Protein AF-0000000072266361 (afdb_homodimer)

Organism: Cereibacter sphaeroides (strain ATCC 17023 / DSM 158 / JCM 6121 / CCUG 31486 / LMG 2827 / NBRC 12203 / NCIMB 8253 / ATH 2.4.1.) (NCBI:txid272943)

Structure (mmCIF, N/CA/C/O backbone):
data_AF-0000000072266361-model_v1
#
loop_
_entity.id
_entity.type
_entity.pdbx_description
1 polymer Thioesterase
#
loop_
_atom_site.group_PDB
_atom_site.id
_atom_site.type_symbol
_atom_site.label_atom_id
_atom_site.label_alt_id
_atom_site.label_comp_id
_atom_site.label_asym_id
_atom_site.label_entity_id
_atom_site.label_seq_id
_atom_site.pdbx_PDB_ins_code
_atom_site.Cartn_x
_atom_site.Cartn_y
_atom_site.Cartn_z
_atom_site.occupancy
_atom_site.B_iso_or_equiv
_atom_site.auth_seq_id
_atom_site.auth_comp_id
_atom_site.auth_asym_id
_atom_site.auth_atom_id
_atom_site.pdbx_PDB_model_num
ATOM 1 N N . MET A 1 1 ? -2.785 -19.438 14.125 1 41.5 1 MET A N 1
ATOM 2 C CA . MET A 1 1 ? -2.705 -18.219 13.344 1 41.5 1 MET A CA 1
ATOM 3 C C . MET A 1 1 ? -3.447 -17.078 14.039 1 41.5 1 MET A C 1
ATOM 5 O O . MET A 1 1 ? -4.551 -17.266 14.547 1 41.5 1 MET A O 1
ATOM 9 N N . ALA A 1 2 ? -2.752 -16.219 14.438 1 52.22 2 ALA A N 1
ATOM 10 C CA . ALA A 1 2 ? -3.414 -15.156 15.188 1 52.22 2 ALA A CA 1
ATOM 11 C C . ALA A 1 2 ? -4.633 -14.633 14.438 1 52.22 2 ALA A C 1
ATOM 13 O O . ALA A 1 2 ? -4.578 -14.422 13.219 1 52.22 2 ALA A O 1
ATOM 14 N N . ALA A 1 3 ? -5.809 -14.812 14.969 1 65.75 3 ALA A N 1
ATOM 15 C CA . ALA A 1 3 ? -7.082 -14.359 14.406 1 65.75 3 ALA A CA 1
ATOM 16 C C . ALA A 1 3 ? -6.949 -12.969 13.797 1 65.75 3 ALA A C 1
ATOM 18 O O . ALA A 1 3 ? -6.223 -12.117 14.328 1 65.75 3 ALA A O 1
ATOM 19 N N . ARG A 1 4 ? -7.418 -12.789 12.586 1 80.38 4 ARG A N 1
ATOM 20 C CA . ARG A 1 4 ? -7.457 -11.484 11.93 1 80.38 4 ARG A CA 1
ATOM 21 C C . ARG A 1 4 ? -8.281 -10.492 12.742 1 80.38 4 ARG A C 1
ATOM 23 O O . ARG A 1 4 ? -9.422 -10.781 13.117 1 80.38 4 ARG A O 1
ATOM 30 N N . PRO A 1 5 ? -7.688 -9.336 13.039 1 90.56 5 PRO A N 1
ATOM 31 C CA . PRO A 1 5 ? -8.469 -8.344 13.789 1 90.56 5 PRO A CA 1
ATOM 32 C C . PRO A 1 5 ? -9.766 -7.957 13.086 1 90.56 5 PRO A C 1
ATOM 34 O O . PRO A 1 5 ? -9.797 -7.863 11.859 1 90.56 5 PRO A O 1
ATOM 37 N N . ALA A 1 6 ? -10.797 -7.809 13.867 1 95.31 6 ALA A N 1
ATOM 38 C CA . ALA A 1 6 ? -12.07 -7.344 13.328 1 95.31 6 ALA A CA 1
ATOM 39 C C . ALA A 1 6 ? -11.977 -5.895 12.859 1 95.31 6 ALA A C 1
ATOM 41 O O . ALA A 1 6 ? -11.234 -5.094 13.438 1 95.31 6 ALA A O 1
ATOM 42 N N . PRO A 1 7 ? -12.711 -5.562 11.836 1 97.94 7 PRO A N 1
ATOM 43 C CA . PRO A 1 7 ? -12.688 -4.176 11.359 1 97.94 7 PRO A CA 1
ATOM 44 C C . PRO A 1 7 ? -13.188 -3.184 12.406 1 97.94 7 PRO A C 1
ATOM 46 O O . PRO A 1 7 ? -14.102 -3.5 13.172 1 97.94 7 PRO A O 1
ATOM 49 N N . GLY A 1 8 ? -12.641 -2.021 12.406 1 98.06 8 GLY A N 1
ATOM 50 C CA . GLY A 1 8 ? -13.109 -0.932 13.25 1 98.06 8 GLY A CA 1
ATOM 51 C C . GLY A 1 8 ? -14.336 -0.236 12.695 1 98.06 8 GLY A C 1
ATOM 52 O O . GLY A 1 8 ? -14.766 -0.515 11.578 1 98.06 8 GLY A O 1
ATOM 53 N N . GLY A 1 9 ? -14.914 0.676 13.555 1 98.69 9 GLY A N 1
ATOM 54 C CA . GLY A 1 9 ? -16.094 1.434 13.148 1 98.69 9 GLY A CA 1
ATOM 55 C C . GLY A 1 9 ? -15.797 2.904 12.914 1 98.69 9 GLY A C 1
ATOM 56 O O . GLY A 1 9 ? -14.711 3.387 13.234 1 98.69 9 GLY A O 1
ATOM 57 N N . ARG A 1 10 ? -16.766 3.627 12.32 1 98.56 10 ARG A N 1
ATOM 58 C CA . ARG A 1 10 ? -16.625 5.043 12.008 1 98.56 10 ARG A CA 1
ATOM 59 C C . ARG A 1 10 ? -16.25 5.852 13.25 1 98.56 10 ARG A C 1
ATOM 61 O O . ARG A 1 10 ? -15.508 6.828 13.164 1 98.56 10 ARG A O 1
ATOM 68 N N . ALA A 1 11 ? -16.703 5.43 14.414 1 98.44 11 ALA A N 1
ATOM 69 C CA . ALA A 1 11 ? -16.516 6.176 15.648 1 98.44 11 ALA A CA 1
ATOM 70 C C . ALA A 1 11 ? -15.047 6.141 16.094 1 98.44 11 ALA A C 1
ATOM 72 O O . ALA A 1 11 ? -14.633 6.906 16.969 1 98.44 11 ALA A O 1
ATOM 73 N N . ASP A 1 12 ? -14.273 5.246 15.555 1 98.44 12 ASP A N 1
ATOM 74 C CA . ASP A 1 12 ? -12.867 5.094 15.93 1 98.44 12 ASP A CA 1
ATOM 75 C C . ASP A 1 12 ? -12.016 6.207 15.32 1 98.44 12 ASP A C 1
ATOM 77 O O . ASP A 1 12 ? -10.844 6.367 15.688 1 98.44 12 ASP A O 1
ATOM 81 N N . TYR A 1 13 ? -12.57 7 14.414 1 98.75 13 TYR A N 1
ATOM 82 C CA . TYR A 1 13 ? -11.797 7.988 13.672 1 98.75 13 TYR A CA 1
ATOM 83 C C . TYR A 1 13 ? -12.266 9.398 14 1 98.75 13 TYR A C 1
ATOM 85 O O . TYR A 1 13 ? -13.359 9.594 14.539 1 98.75 13 TYR A O 1
ATOM 93 N N . ARG A 1 14 ? -11.469 10.391 13.656 1 98.75 14 ARG A N 1
ATOM 94 C CA . ARG A 1 14 ? -11.703 11.75 14.133 1 98.75 14 ARG A CA 1
ATOM 95 C C . ARG A 1 14 ? -12.344 12.609 13.055 1 98.75 14 ARG A C 1
ATOM 97 O O . ARG A 1 14 ? -13.195 13.445 13.344 1 98.75 14 ARG A O 1
ATOM 104 N N . ILE A 1 15 ? -11.914 12.5 11.828 1 98.69 15 ILE A N 1
ATOM 105 C CA . ILE A 1 15 ? -12.492 13.227 10.703 1 98.69 15 ILE A CA 1
ATOM 106 C C . ILE A 1 15 ? -12.672 12.289 9.516 1 98.69 15 ILE A C 1
ATOM 108 O O . ILE A 1 15 ? -12.148 11.172 9.516 1 98.69 15 ILE A O 1
ATOM 112 N N . PHE A 1 16 ? -13.414 12.758 8.531 1 98.81 16 PHE A N 1
ATOM 113 C CA . PHE A 1 16 ? -13.648 11.977 7.32 1 98.81 16 PHE A CA 1
ATOM 114 C C . PHE A 1 16 ? -13.453 12.828 6.074 1 98.81 16 PHE A C 1
ATOM 116 O O . PHE A 1 16 ? -13.797 14.008 6.062 1 98.81 16 PHE A O 1
ATOM 123 N N . ARG A 1 17 ? -12.906 12.25 5.105 1 98.69 17 ARG A N 1
ATOM 124 C CA . ARG A 1 17 ? -12.859 12.812 3.764 1 98.69 17 ARG A CA 1
ATOM 125 C C . ARG A 1 17 ? -13.531 11.891 2.754 1 98.69 17 ARG A C 1
ATOM 127 O O . ARG A 1 17 ? -13.297 10.68 2.766 1 98.69 17 ARG A O 1
ATOM 134 N N . GLU A 1 18 ? -14.297 12.5 1.834 1 98.56 18 GLU A N 1
ATOM 135 C CA . GLU A 1 18 ? -15.055 11.703 0.871 1 98.56 18 GLU A CA 1
ATOM 136 C C . GLU A 1 18 ? -14.297 11.57 -0.448 1 98.56 18 GLU A C 1
ATOM 138 O O . GLU A 1 18 ? -13.703 12.539 -0.928 1 98.56 18 GLU A O 1
ATOM 143 N N . HIS A 1 19 ? -14.406 10.367 -0.949 1 98.75 19 HIS A N 1
ATOM 144 C CA . HIS A 1 19 ? -13.805 10.086 -2.248 1 98.75 19 HIS A CA 1
ATOM 145 C C . HIS A 1 19 ? -14.789 9.375 -3.17 1 98.75 19 HIS A C 1
ATOM 147 O O . HIS A 1 19 ? -15.555 8.523 -2.721 1 98.75 19 HIS A O 1
ATOM 153 N N . SER A 1 20 ? -14.734 9.75 -4.449 1 98.19 20 SER A N 1
ATOM 154 C CA . SER A 1 20 ? -15.414 8.961 -5.469 1 98.19 20 SER A CA 1
ATOM 155 C C . SER A 1 20 ? -14.492 7.898 -6.055 1 98.19 20 SER A C 1
ATOM 157 O O . SER A 1 20 ? -13.273 8.039 -6.008 1 98.19 20 SER A O 1
ATOM 159 N N . THR A 1 21 ? -15.117 6.812 -6.496 1 98.38 21 THR A N 1
ATOM 160 C CA . THR A 1 21 ? -14.367 5.805 -7.242 1 98.38 21 THR A CA 1
ATOM 161 C C . THR A 1 21 ? -14.5 6.039 -8.742 1 98.38 21 THR A C 1
ATOM 163 O O . THR A 1 21 ? -15.344 6.82 -9.188 1 98.38 21 THR A O 1
ATOM 166 N N . ARG A 1 22 ? -13.641 5.473 -9.531 1 98.12 22 ARG A N 1
ATOM 167 C CA . ARG A 1 22 ? -13.625 5.57 -10.992 1 98.12 22 ARG A CA 1
ATOM 168 C C . ARG A 1 22 ? -13.711 4.188 -11.633 1 98.12 22 ARG A C 1
ATOM 170 O O . ARG A 1 22 ? -13.359 3.184 -11.008 1 98.12 22 ARG A O 1
ATOM 177 N N . TRP A 1 23 ? -14.086 4.141 -12.914 1 97.75 23 TRP A N 1
ATOM 178 C CA . TRP A 1 23 ? -14.164 2.885 -13.648 1 97.75 23 TRP A CA 1
ATOM 179 C C . TRP A 1 23 ? -12.82 2.162 -13.641 1 97.75 23 TRP A C 1
ATOM 181 O O . TRP A 1 23 ? -12.766 0.944 -13.445 1 97.75 23 TRP A O 1
ATOM 191 N N . MET A 1 24 ? -11.688 2.742 -13.703 1 97.31 24 MET A N 1
ATOM 192 C CA . MET A 1 24 ? -10.359 2.148 -13.828 1 97.31 24 MET A CA 1
ATOM 193 C C . MET A 1 24 ? -9.828 1.702 -12.469 1 97.31 24 MET A C 1
ATOM 195 O O . MET A 1 24 ? -8.766 1.092 -12.383 1 97.31 24 MET A O 1
ATOM 199 N N . ASP A 1 25 ? -10.617 2.061 -11.391 1 98.38 25 ASP A N 1
ATOM 200 C CA . ASP A 1 25 ? -10.172 1.651 -10.062 1 98.38 25 ASP A CA 1
ATOM 201 C C . ASP A 1 25 ? -10.414 0.161 -9.836 1 98.38 25 ASP A C 1
ATOM 203 O O . ASP A 1 25 ? -9.859 -0.432 -8.914 1 98.38 25 ASP A O 1
ATOM 207 N N . ASN A 1 26 ? -11.312 -0.432 -10.641 1 97.88 26 ASN A N 1
ATOM 208 C CA . ASN A 1 26 ? -11.641 -1.848 -10.508 1 97.88 26 ASN A CA 1
ATOM 209 C C . ASN A 1 26 ? -10.641 -2.727 -11.25 1 97.88 26 ASN A C 1
ATOM 211 O O . ASN A 1 26 ? -10.211 -2.387 -12.359 1 97.88 26 ASN A O 1
ATOM 215 N N . ASP A 1 27 ? -10.359 -3.875 -10.57 1 95.06 27 ASP A N 1
ATOM 216 C CA . ASP A 1 27 ? -9.414 -4.789 -11.211 1 95.06 27 ASP A CA 1
ATOM 217 C C . ASP A 1 27 ? -10.148 -5.902 -11.953 1 95.06 27 ASP A C 1
ATOM 219 O O . ASP A 1 27 ? -11.352 -5.805 -12.195 1 95.06 27 ASP A O 1
ATOM 223 N N . ALA A 1 28 ? -9.367 -6.945 -12.375 1 91.38 28 ALA A N 1
ATOM 224 C CA . ALA A 1 28 ? -9.875 -8.016 -13.227 1 91.38 28 ALA A CA 1
ATOM 225 C C . ALA A 1 28 ? -10.992 -8.789 -12.531 1 91.38 28 ALA A C 1
ATOM 227 O O . ALA A 1 28 ? -11.758 -9.508 -13.18 1 91.38 28 ALA A O 1
ATOM 228 N N . TYR A 1 29 ? -11.086 -8.625 -11.172 1 90 29 TYR A N 1
ATOM 229 C CA . TYR A 1 29 ? -12.148 -9.312 -10.438 1 90 29 TYR A CA 1
ATOM 230 C C . TYR A 1 29 ? -13.352 -8.391 -10.234 1 90 29 TYR A C 1
ATOM 232 O O . TYR A 1 29 ? -14.328 -8.773 -9.578 1 90 29 TYR A O 1
ATOM 240 N N . GLY A 1 30 ? -13.258 -7.148 -10.758 1 93.19 30 GLY A N 1
ATOM 241 C CA . GLY A 1 30 ? -14.367 -6.211 -10.68 1 93.19 30 GLY A CA 1
ATOM 242 C C . GLY A 1 30 ? -14.438 -5.492 -9.344 1 93.19 30 GLY A C 1
ATOM 243 O O . GLY A 1 30 ? -15.461 -4.895 -9.008 1 93.19 30 GLY A O 1
ATOM 244 N N . HIS A 1 31 ? -13.375 -5.625 -8.57 1 95.94 31 HIS A N 1
ATOM 245 C CA . HIS A 1 31 ? -13.297 -4.957 -7.27 1 95.94 31 HIS A CA 1
ATOM 246 C C . HIS A 1 31 ? -12.242 -3.855 -7.281 1 95.94 31 HIS A C 1
ATOM 248 O O . HIS A 1 31 ? -11.344 -3.854 -8.125 1 95.94 31 HIS A O 1
ATOM 254 N N . LEU A 1 32 ? -12.406 -2.922 -6.363 1 98.25 32 LEU A N 1
ATOM 255 C CA . LEU A 1 32 ? -11.367 -1.915 -6.164 1 98.25 32 LEU A CA 1
ATOM 256 C C . LEU A 1 32 ? -10.008 -2.572 -5.941 1 98.25 32 LEU A C 1
ATOM 258 O O . LEU A 1 32 ? -9.836 -3.348 -4.996 1 98.25 32 LEU A O 1
ATOM 262 N N . ASN A 1 33 ? -9.07 -2.248 -6.773 1 98.38 33 ASN A N 1
ATOM 263 C CA . ASN A 1 33 ? -7.738 -2.818 -6.645 1 98.38 33 ASN A CA 1
ATOM 264 C C . ASN A 1 33 ? -7.07 -2.402 -5.34 1 98.38 33 ASN A C 1
ATOM 266 O O . ASN A 1 33 ? -7.211 -1.258 -4.902 1 98.38 33 ASN A O 1
ATOM 270 N N . ASN A 1 34 ? -6.359 -3.312 -4.766 1 98 34 ASN A N 1
ATOM 271 C CA . ASN A 1 34 ? -5.691 -3.055 -3.496 1 98 34 ASN A CA 1
ATOM 272 C C . ASN A 1 34 ? -4.793 -1.822 -3.576 1 98 34 ASN A C 1
ATOM 274 O O . ASN A 1 34 ? -4.629 -1.104 -2.588 1 98 34 ASN A O 1
ATOM 278 N N . VAL A 1 35 ? -4.199 -1.535 -4.699 1 98.56 35 VAL A N 1
ATOM 279 C CA . VAL A 1 35 ? -3.32 -0.39 -4.91 1 98.56 35 VAL A CA 1
ATOM 280 C C . VAL A 1 35 ? -4.105 0.906 -4.723 1 98.56 35 VAL A C 1
ATOM 282 O O . VAL A 1 35 ? -3.588 1.877 -4.164 1 98.56 35 VAL A O 1
ATOM 285 N N . VAL A 1 36 ? -5.352 0.931 -5.168 1 98.75 36 VAL A N 1
ATOM 286 C CA . VAL A 1 36 ? -6.191 2.123 -5.121 1 98.75 36 VAL A CA 1
ATOM 287 C C . VAL A 1 36 ? -6.441 2.525 -3.67 1 98.75 36 VAL A C 1
ATOM 289 O O . VAL A 1 36 ? -6.512 3.715 -3.352 1 98.75 36 VAL A O 1
ATOM 292 N N . HIS A 1 37 ? -6.504 1.564 -2.758 1 98.81 37 HIS A N 1
ATOM 293 C CA . HIS A 1 37 ? -6.672 1.864 -1.34 1 98.81 37 HIS A CA 1
ATOM 294 C C . HIS A 1 37 ? -5.582 2.809 -0.844 1 98.81 37 HIS A C 1
ATOM 296 O O . HIS A 1 37 ? -5.863 3.748 -0.095 1 98.81 37 HIS A O 1
ATOM 302 N N . TYR A 1 38 ? -4.398 2.584 -1.29 1 98.75 38 TYR A N 1
ATOM 303 C CA . TYR A 1 38 ? -3.287 3.428 -0.864 1 98.75 38 TYR A CA 1
ATOM 304 C C . TYR A 1 38 ? -3.381 4.812 -1.498 1 98.75 38 TYR A C 1
ATOM 306 O O . TYR A 1 38 ? -2.957 5.805 -0.901 1 98.75 38 TYR A O 1
ATOM 314 N N . ALA A 1 39 ? -3.906 4.895 -2.744 1 98.62 39 ALA A N 1
ATOM 315 C CA . ALA A 1 39 ? -4.145 6.203 -3.344 1 98.62 39 ALA A CA 1
ATOM 316 C C . ALA A 1 39 ? -5.156 7.004 -2.527 1 98.62 39 ALA A C 1
ATOM 318 O O . ALA A 1 39 ? -5.012 8.219 -2.373 1 98.62 39 ALA A O 1
ATOM 319 N N . LEU A 1 40 ? -6.09 6.316 -2.025 1 98.81 40 LEU A N 1
ATOM 320 C CA . LEU A 1 40 ? -7.094 6.977 -1.191 1 98.81 40 LEU A CA 1
ATOM 321 C C . LEU A 1 40 ? -6.484 7.426 0.134 1 98.81 40 LEU A C 1
ATOM 323 O O . LEU A 1 40 ? -6.789 8.516 0.623 1 98.81 40 LEU A O 1
ATOM 327 N N . PHE A 1 41 ? -5.609 6.57 0.77 1 98.75 41 PHE A N 1
ATOM 328 C CA . PHE A 1 41 ? -4.895 6.973 1.974 1 98.75 41 PHE A CA 1
ATOM 329 C C . PHE A 1 41 ? -4.078 8.234 1.721 1 98.75 41 PHE A C 1
ATOM 331 O O . PHE A 1 41 ? -4.172 9.203 2.479 1 98.75 41 PHE A O 1
ATOM 338 N N . ASP A 1 42 ? -3.316 8.18 0.636 1 98.38 42 ASP A N 1
ATOM 339 C CA . ASP A 1 42 ? -2.461 9.297 0.234 1 98.38 42 ASP A CA 1
ATOM 340 C C . ASP A 1 42 ? -3.275 10.57 0.05 1 98.38 42 ASP A C 1
ATOM 342 O O . ASP A 1 42 ? -2.945 11.609 0.622 1 98.38 42 ASP A O 1
ATOM 346 N N . ALA A 1 43 ? -4.375 10.492 -0.678 1 98.25 43 ALA A N 1
ATOM 347 C CA . ALA A 1 43 ? -5.234 11.641 -0.96 1 98.25 43 ALA A CA 1
ATOM 348 C C . ALA A 1 43 ? -5.871 12.172 0.318 1 98.25 43 ALA A C 1
ATOM 350 O O . ALA A 1 43 ? -6.066 13.383 0.463 1 98.25 43 ALA A O 1
ATOM 351 N N . THR A 1 44 ? -6.195 11.289 1.206 1 98.81 44 THR A N 1
ATOM 352 C CA . THR A 1 44 ? -6.84 11.695 2.451 1 98.81 44 THR A CA 1
ATOM 353 C C . THR A 1 44 ? -5.875 12.484 3.328 1 98.81 44 THR A C 1
ATOM 355 O O . THR A 1 44 ? -6.188 13.602 3.75 1 98.81 44 THR A O 1
ATOM 358 N N . VAL A 1 45 ? -4.707 11.922 3.598 1 98.56 45 VAL A N 1
ATOM 359 C CA . VAL A 1 45 ? -3.725 12.547 4.473 1 98.56 45 VAL A CA 1
ATOM 360 C C . VAL A 1 45 ? -3.26 13.867 3.867 1 98.56 45 VAL A C 1
ATOM 362 O O . VAL A 1 45 ? -3.318 14.914 4.52 1 98.56 45 VAL A O 1
ATOM 365 N N . ASN A 1 46 ? -2.881 13.852 2.611 1 97.56 46 ASN A N 1
ATOM 366 C CA . ASN A 1 46 ? -2.342 15.047 1.974 1 97.56 46 ASN A CA 1
ATOM 367 C C . ASN A 1 46 ? -3.428 16.094 1.741 1 97.56 46 ASN A C 1
ATOM 369 O O . ASN A 1 46 ? -3.162 17.297 1.812 1 97.56 46 ASN A O 1
ATOM 373 N N . GLY A 1 47 ? -4.621 15.625 1.392 1 97.56 47 GLY A N 1
ATOM 374 C CA . GLY A 1 47 ? -5.727 16.562 1.276 1 97.56 47 GLY A CA 1
ATOM 375 C C . GLY A 1 47 ? -5.973 17.344 2.549 1 97.56 47 GLY A C 1
ATOM 376 O O . GLY A 1 47 ? -6.164 18.562 2.506 1 97.56 47 GLY A O 1
ATOM 377 N N . TRP A 1 48 ? -5.945 16.656 3.674 1 98.44 48 TRP A N 1
ATOM 378 C CA . TRP A 1 48 ? -6.125 17.312 4.961 1 98.44 48 TRP A CA 1
ATOM 379 C C . TRP A 1 48 ? -4.996 18.297 5.23 1 98.44 48 TRP A C 1
ATOM 381 O O . TRP A 1 48 ? -5.242 19.438 5.641 1 98.44 48 TRP A O 1
ATOM 391 N N . LEU A 1 49 ? -3.775 17.906 5.012 1 97.75 49 LEU A N 1
ATOM 392 C CA . LEU A 1 49 ? -2.613 18.75 5.234 1 97.75 49 LEU A CA 1
ATOM 393 C C . LEU A 1 49 ? -2.682 20.016 4.367 1 97.75 49 LEU A C 1
ATOM 395 O O . LEU A 1 49 ? -2.352 21.109 4.824 1 97.75 49 LEU A O 1
ATOM 399 N N . ILE A 1 50 ? -3.115 19.875 3.117 1 96.44 50 ILE A N 1
ATOM 400 C CA . ILE A 1 50 ? -3.223 20.984 2.186 1 96.44 50 ILE A CA 1
ATOM 401 C C . ILE A 1 50 ? -4.281 21.969 2.68 1 96.44 50 ILE A C 1
ATOM 403 O O . ILE A 1 50 ? -4.031 23.172 2.75 1 96.44 50 ILE A O 1
ATOM 407 N N . GLU A 1 51 ? -5.406 21.453 3.047 1 96.5 51 GLU A N 1
ATOM 408 C CA . GLU A 1 51 ? -6.504 22.297 3.523 1 96.5 51 GLU A CA 1
ATOM 409 C C . GLU A 1 51 ? -6.109 23.062 4.785 1 96.5 51 GLU A C 1
ATOM 411 O O . GLU A 1 51 ? -6.531 24.203 4.984 1 96.5 51 GLU A O 1
ATOM 416 N N . ALA A 1 52 ? -5.23 22.422 5.605 1 96 52 ALA A N 1
ATOM 417 C CA . ALA A 1 52 ? -4.789 23.031 6.859 1 96 52 ALA A CA 1
ATOM 418 C C . ALA A 1 52 ? -3.592 23.953 6.633 1 96 52 ALA A C 1
ATOM 420 O O . ALA A 1 52 ? -3.111 24.594 7.57 1 96 52 ALA A O 1
ATOM 421 N N . GLY A 1 53 ? -3.051 24 5.395 1 95.56 53 GLY A N 1
ATOM 422 C CA . GLY A 1 53 ? -1.903 24.828 5.082 1 95.56 53 GLY A CA 1
ATOM 423 C C . GLY A 1 53 ? -0.604 24.297 5.66 1 95.56 53 GLY A C 1
ATOM 424 O O . GLY A 1 53 ? 0.285 25.078 6.02 1 95.56 53 GLY A O 1
ATOM 425 N N . LEU A 1 54 ? -0.525 22.984 5.816 1 96.56 54 LEU A N 1
ATOM 426 C CA . LEU A 1 54 ? 0.575 22.391 6.57 1 96.56 54 LEU A CA 1
ATOM 427 C C . LEU A 1 54 ? 1.55 21.688 5.637 1 96.56 54 LEU A C 1
ATOM 429 O O . LEU A 1 54 ? 2.529 21.094 6.09 1 96.56 54 LEU A O 1
ATOM 433 N N . ILE A 1 55 ? 1.268 21.719 4.398 1 93.56 55 ILE A N 1
ATOM 434 C CA . ILE A 1 55 ? 2.172 21.234 3.367 1 93.56 55 ILE A CA 1
ATOM 435 C C . ILE A 1 55 ? 2.188 22.203 2.186 1 93.56 55 ILE A C 1
ATOM 437 O O . ILE A 1 55 ? 1.186 22.859 1.903 1 93.56 55 ILE A O 1
ATOM 441 N N . GLY A 1 56 ? 3.402 22.344 1.541 1 89.75 56 GLY A N 1
ATOM 442 C CA . GLY A 1 56 ? 3.537 23.25 0.419 1 89.75 56 GLY A CA 1
ATOM 443 C C . GLY A 1 56 ? 4.98 23.609 0.113 1 89.75 56 GLY A C 1
ATOM 444 O O . GLY A 1 56 ? 5.883 23.297 0.893 1 89.75 56 GLY A O 1
ATOM 445 N N . PRO A 1 57 ? 5.188 24.234 -1.053 1 86.81 57 PRO A N 1
ATOM 446 C CA . PRO A 1 57 ? 6.543 24.547 -1.517 1 86.81 57 PRO A CA 1
ATOM 447 C C . PRO A 1 57 ? 7.273 25.516 -0.596 1 86.81 57 PRO A C 1
ATOM 449 O O . PRO A 1 57 ? 8.508 25.547 -0.58 1 86.81 57 PRO A O 1
ATOM 452 N N . ALA A 1 58 ? 6.594 26.25 0.163 1 88.56 58 ALA A N 1
ATOM 453 C CA . ALA A 1 58 ? 7.211 27.281 1.005 1 88.56 58 ALA A CA 1
ATOM 454 C C . ALA A 1 58 ? 7.609 26.703 2.361 1 88.56 58 ALA A C 1
ATOM 456 O O . ALA A 1 58 ? 8.305 27.359 3.143 1 88.56 58 ALA A O 1
ATOM 457 N N . ARG A 1 59 ? 7.227 25.484 2.607 1 92.19 59 ARG A N 1
ATOM 458 C CA . ARG A 1 59 ? 7.496 24.922 3.922 1 92.19 59 ARG A CA 1
ATOM 459 C C . ARG A 1 59 ? 8.914 24.359 3.996 1 92.19 59 ARG A C 1
ATOM 461 O O . ARG A 1 59 ? 9.375 23.703 3.059 1 92.19 59 ARG A O 1
ATOM 468 N N . ALA A 1 60 ? 9.5 24.625 5.168 1 93.06 60 ALA A N 1
ATOM 469 C CA . ALA A 1 60 ? 10.891 24.219 5.371 1 93.06 60 ALA A CA 1
ATOM 470 C C . ALA A 1 60 ? 10.992 22.734 5.688 1 93.06 60 ALA A C 1
ATOM 472 O O . ALA A 1 60 ? 12.047 22.109 5.5 1 93.06 60 ALA A O 1
ATOM 473 N N . ARG A 1 61 ? 9.914 22.203 6.211 1 95.06 61 ARG A N 1
ATOM 474 C CA . ARG A 1 61 ? 9.875 20.781 6.535 1 95.06 61 ARG A CA 1
ATOM 475 C C . ARG A 1 61 ? 9.023 20.016 5.527 1 95.06 61 ARG A C 1
ATOM 477 O O . ARG A 1 61 ? 7.996 20.516 5.066 1 95.06 61 ARG A O 1
ATOM 484 N N . ILE A 1 62 ? 9.508 18.844 5.168 1 94.31 62 ILE A N 1
ATOM 485 C CA . ILE A 1 62 ? 8.719 17.969 4.309 1 94.31 62 ILE A CA 1
ATOM 486 C C . ILE A 1 62 ? 8.539 16.609 4.977 1 94.31 62 ILE A C 1
ATOM 488 O O . ILE A 1 62 ? 9.422 16.141 5.699 1 94.31 62 ILE A O 1
ATOM 492 N N . GLY A 1 63 ? 7.41 16.047 4.809 1 95.44 63 GLY A N 1
ATOM 493 C CA . GLY A 1 63 ? 7.137 14.703 5.293 1 95.44 63 GLY A CA 1
ATOM 494 C C . GLY A 1 63 ? 7.473 13.625 4.285 1 95.44 63 GLY A C 1
ATOM 495 O O . GLY A 1 63 ? 6.965 13.633 3.16 1 95.44 63 GLY A O 1
ATOM 496 N N . LEU A 1 64 ? 8.289 12.688 4.68 1 96.19 64 LEU A N 1
ATOM 497 C CA . LEU A 1 64 ? 8.602 11.523 3.865 1 96.19 64 LEU A CA 1
ATOM 498 C C . LEU A 1 64 ? 7.871 10.289 4.379 1 96.19 64 LEU A C 1
ATOM 500 O O . LEU A 1 64 ? 7.766 10.086 5.59 1 96.19 64 LEU A O 1
ATOM 504 N N . VAL A 1 65 ? 7.367 9.562 3.449 1 97.62 65 VAL A N 1
ATOM 505 C CA . VAL A 1 65 ? 6.691 8.328 3.838 1 97.62 65 VAL A CA 1
ATOM 506 C C . VAL A 1 65 ? 7.723 7.281 4.25 1 97.62 65 VAL A C 1
ATOM 508 O O . VAL A 1 65 ? 8.594 6.914 3.455 1 97.62 65 VAL A O 1
ATOM 511 N N . ALA A 1 66 ? 7.562 6.754 5.477 1 97.69 66 ALA A N 1
ATOM 512 C CA . ALA A 1 66 ? 8.516 5.777 6 1 97.69 66 ALA A CA 1
ATOM 513 C C . ALA A 1 66 ? 7.949 4.363 5.91 1 97.69 66 ALA A C 1
ATOM 515 O O . ALA A 1 66 ? 8.695 3.406 5.688 1 97.69 66 ALA A O 1
ATOM 516 N N . GLU A 1 67 ? 6.695 4.273 6.113 1 98.5 67 GLU A N 1
ATOM 517 C CA . GLU A 1 67 ? 6.039 2.969 6.133 1 98.5 67 GLU A CA 1
ATOM 518 C C . GLU A 1 67 ? 4.535 3.107 5.934 1 98.5 67 GLU A C 1
ATOM 520 O O . GLU A 1 67 ? 3.922 4.055 6.43 1 98.5 67 GLU A O 1
ATOM 525 N N . THR A 1 68 ? 3.979 2.232 5.191 1 98.69 68 THR A N 1
ATOM 526 C CA . THR A 1 68 ? 2.529 2.131 5.047 1 98.69 68 THR A CA 1
ATOM 527 C C . THR A 1 68 ? 2.08 0.673 5.125 1 98.69 68 THR A C 1
ATOM 529 O O . THR A 1 68 ? 2.889 -0.24 4.949 1 98.69 68 THR A O 1
ATOM 532 N N . GLY A 1 69 ? 0.848 0.463 5.402 1 98.75 69 GLY A N 1
ATOM 533 C CA . GLY A 1 69 ? 0.237 -0.857 5.426 1 98.75 69 GLY A CA 1
ATOM 534 C C . GLY A 1 69 ? -1.278 -0.813 5.387 1 98.75 69 GLY A C 1
ATOM 535 O O . GLY A 1 69 ? -1.883 0.221 5.68 1 98.75 69 GLY A O 1
ATOM 536 N N . CYS A 1 70 ? -1.83 -1.932 5.023 1 98.81 70 CYS A N 1
ATOM 537 C CA . CYS A 1 70 ? -3.279 -2.021 4.898 1 98.81 70 CYS A CA 1
ATOM 538 C C . CYS A 1 70 ? -3.76 -3.451 5.117 1 98.81 70 CYS A C 1
ATOM 540 O O . CYS A 1 70 ? -3.168 -4.395 4.59 1 98.81 70 CYS A O 1
ATOM 542 N N . ARG A 1 71 ? -4.727 -3.615 5.906 1 98.69 71 ARG A N 1
ATOM 543 C CA . ARG A 1 71 ? -5.508 -4.844 6.039 1 98.69 71 ARG A CA 1
ATOM 544 C C . ARG A 1 71 ? -6.855 -4.715 5.336 1 98.69 71 ARG A C 1
ATOM 546 O O . ARG A 1 71 ? -7.539 -3.697 5.477 1 98.69 71 ARG A O 1
ATOM 553 N N . TYR A 1 72 ? -7.219 -5.73 4.637 1 98.44 72 TYR A N 1
ATOM 554 C CA . TYR A 1 72 ? -8.445 -5.695 3.842 1 98.44 72 TYR A CA 1
ATOM 555 C C . TYR A 1 72 ? -9.516 -6.598 4.445 1 98.44 72 TYR A C 1
ATOM 557 O O . TYR A 1 72 ? -9.266 -7.781 4.691 1 98.44 72 TYR A O 1
ATOM 565 N N . HIS A 1 73 ? -10.719 -6.055 4.633 1 97.94 73 HIS A N 1
ATOM 566 C CA . HIS A 1 73 ? -11.766 -6.785 5.34 1 97.94 73 HIS A CA 1
ATOM 567 C C . HIS A 1 73 ? -12.906 -7.168 4.402 1 97.94 73 HIS A C 1
ATOM 569 O O . HIS A 1 73 ? -13.523 -8.227 4.562 1 97.94 73 HIS A O 1
ATOM 575 N N . SER A 1 74 ? -13.266 -6.27 3.539 1 97.12 74 SER A N 1
ATOM 576 C CA . SER A 1 74 ? -14.344 -6.512 2.592 1 97.12 74 SER A CA 1
ATOM 577 C C . SER A 1 74 ? -14.141 -5.73 1.301 1 97.12 74 SER A C 1
ATOM 579 O O . SER A 1 74 ? -13.383 -4.758 1.272 1 97.12 74 SER A O 1
ATOM 581 N N . GLU A 1 75 ? -14.852 -6.152 0.271 1 96.75 75 GLU A N 1
ATOM 582 C CA . GLU A 1 75 ? -14.648 -5.594 -1.062 1 96.75 75 GLU A CA 1
ATOM 583 C C . GLU A 1 75 ? -15.391 -4.273 -1.226 1 96.75 75 GLU A C 1
ATOM 585 O O . GLU A 1 75 ? -16.422 -4.051 -0.594 1 96.75 75 GLU A O 1
ATOM 590 N N . MET A 1 76 ? -14.844 -3.35 -2.023 1 98.5 76 MET A N 1
ATOM 591 C CA . MET A 1 76 ? -15.477 -2.156 -2.576 1 98.5 76 MET A CA 1
ATOM 592 C C . MET A 1 76 ? -15.367 -2.139 -4.098 1 98.5 76 MET A C 1
ATOM 594 O O . MET A 1 76 ? -14.633 -2.936 -4.68 1 98.5 76 MET A O 1
ATOM 598 N N . ALA A 1 77 ? -16.219 -1.24 -4.746 1 98.5 77 ALA A N 1
ATOM 599 C CA . ALA A 1 77 ? -16.188 -1.176 -6.203 1 98.5 77 ALA A CA 1
ATOM 600 C C . ALA A 1 77 ? -16.812 0.117 -6.707 1 98.5 77 ALA A C 1
ATOM 602 O O . ALA A 1 77 ? -17.672 0.701 -6.039 1 98.5 77 ALA A O 1
ATOM 603 N N . TYR A 1 78 ? -16.312 0.486 -7.898 1 98.62 78 TYR A N 1
ATOM 604 C CA . TYR A 1 78 ? -17.062 1.531 -8.602 1 98.62 78 TYR A CA 1
ATOM 605 C C . TYR A 1 78 ? -18.5 1.112 -8.844 1 98.62 78 TYR A C 1
ATOM 607 O O . TYR A 1 78 ? -18.766 -0.021 -9.25 1 98.62 78 TYR A O 1
ATOM 615 N N . PRO A 1 79 ? -19.422 1.948 -8.555 1 98.38 79 PRO A N 1
ATOM 616 C CA . PRO A 1 79 ? -19.281 3.377 -8.266 1 98.38 79 PRO A CA 1
ATOM 617 C C . PRO A 1 79 ? -19.516 3.713 -6.797 1 98.38 79 PRO A C 1
ATOM 619 O O . PRO A 1 79 ? -20.125 4.734 -6.484 1 98.38 79 PRO A O 1
ATOM 622 N N . ASP A 1 80 ? -19.047 2.826 -5.934 1 98.62 80 ASP A N 1
ATOM 623 C CA . ASP A 1 80 ? -19.203 3.111 -4.512 1 98.62 80 ASP A CA 1
ATOM 624 C C . ASP A 1 80 ? -18.625 4.477 -4.156 1 98.62 80 ASP A C 1
ATOM 626 O O . ASP A 1 80 ? -17.641 4.906 -4.75 1 98.62 80 ASP A O 1
ATOM 630 N N . ARG A 1 81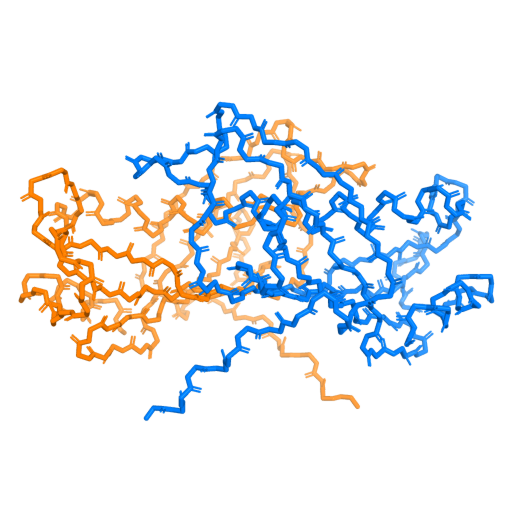 ? -19.219 5.164 -3.176 1 98.69 81 ARG A N 1
ATOM 631 C CA . ARG A 1 81 ? -18.609 6.285 -2.473 1 98.69 81 ARG A CA 1
ATOM 632 C C . ARG A 1 81 ? -17.828 5.805 -1.245 1 98.69 81 ARG A C 1
ATOM 634 O O . ARG A 1 81 ? -18.297 4.91 -0.533 1 98.69 81 ARG A O 1
ATOM 641 N N . ILE A 1 82 ? -16.688 6.418 -1.05 1 98.88 82 ILE A N 1
ATOM 642 C CA . ILE A 1 82 ? -15.844 5.965 0.046 1 98.88 82 ILE A CA 1
ATOM 643 C C . ILE A 1 82 ? -15.609 7.109 1.028 1 98.88 82 ILE A C 1
ATOM 645 O O . ILE A 1 82 ? -15.148 8.188 0.64 1 98.88 82 ILE A O 1
ATOM 649 N N . ALA A 1 83 ? -15.992 6.883 2.266 1 98.94 83 ALA A N 1
ATOM 650 C CA . ALA A 1 83 ? -15.555 7.773 3.338 1 98.94 83 ALA A CA 1
ATOM 651 C C . ALA A 1 83 ? -14.258 7.281 3.967 1 98.94 83 ALA A C 1
ATOM 653 O O . ALA A 1 83 ? -14.188 6.152 4.465 1 98.94 83 ALA A O 1
ATOM 654 N N . ALA A 1 84 ? -13.273 8.078 3.943 1 98.94 84 ALA A N 1
ATOM 655 C CA . ALA A 1 84 ? -12 7.746 4.57 1 98.94 84 ALA A CA 1
ATOM 656 C C . ALA A 1 84 ? -11.867 8.422 5.934 1 98.94 84 ALA A C 1
ATOM 658 O O . ALA A 1 84 ? -11.766 9.648 6.02 1 98.94 84 ALA A O 1
ATOM 659 N N . GLY A 1 85 ? -11.836 7.582 6.945 1 98.94 85 GLY A N 1
ATOM 660 C CA . GLY A 1 85 ? -11.578 8.086 8.281 1 98.94 85 GLY A CA 1
ATOM 661 C C . GLY A 1 85 ? -10.102 8.258 8.578 1 98.94 85 GLY A C 1
ATOM 662 O O . GLY A 1 85 ? -9.273 7.457 8.141 1 98.94 85 GLY A O 1
ATOM 663 N N . LEU A 1 86 ? -9.844 9.273 9.375 1 98.88 86 LEU A N 1
ATOM 664 C CA . LEU A 1 86 ? -8.469 9.633 9.672 1 98.88 86 LEU A CA 1
ATOM 665 C C . LEU A 1 86 ? -8.289 9.922 11.164 1 98.88 86 LEU A C 1
ATOM 667 O O . LEU A 1 86 ? -9.133 10.594 11.773 1 98.88 86 LEU A O 1
ATOM 671 N N . ARG A 1 87 ? -7.254 9.336 11.703 1 98.88 87 ARG A N 1
ATOM 672 C CA . ARG A 1 87 ? -6.824 9.664 13.055 1 98.88 87 ARG A CA 1
ATOM 673 C C . ARG A 1 87 ? -5.305 9.578 13.18 1 98.88 87 ARG A C 1
ATOM 675 O O . ARG A 1 87 ? -4.625 9.109 12.273 1 98.88 87 ARG A O 1
ATOM 682 N N . VAL A 1 88 ? -4.754 10.133 14.266 1 98.81 88 VAL A N 1
ATOM 683 C CA . VAL A 1 88 ? -3.334 10.008 14.578 1 98.81 88 VAL A CA 1
ATOM 684 C C . VAL A 1 88 ? -3.148 9.023 15.727 1 98.81 88 VAL A C 1
ATOM 686 O O . VAL A 1 88 ? -3.707 9.211 16.812 1 98.81 88 VAL A O 1
ATOM 689 N N . ALA A 1 89 ? -2.414 7.988 15.438 1 98.5 89 ALA A N 1
ATOM 690 C CA . ALA A 1 89 ? -2.178 6.949 16.438 1 98.5 89 ALA A CA 1
ATOM 691 C C . ALA A 1 89 ? -0.952 7.27 17.281 1 98.5 89 ALA A C 1
ATOM 693 O O . ALA A 1 89 ? -0.896 6.918 18.469 1 98.5 89 ALA A O 1
ATOM 694 N N . HIS A 1 90 ? 0.048 7.832 16.719 1 98.19 90 HIS A N 1
ATOM 695 C CA . HIS A 1 90 ? 1.299 8.133 17.406 1 98.19 90 HIS A CA 1
ATOM 696 C C . HIS A 1 90 ? 1.923 9.422 16.875 1 98.19 90 HIS A C 1
ATOM 698 O O . HIS A 1 90 ? 1.94 9.656 15.664 1 98.19 90 HIS A O 1
ATOM 704 N N . LEU A 1 91 ? 2.332 10.195 17.766 1 97.94 91 LEU A N 1
ATOM 705 C CA . LEU A 1 91 ? 3.01 11.445 17.453 1 97.94 91 LEU A CA 1
ATOM 706 C C . LEU A 1 91 ? 4.379 11.508 18.125 1 97.94 91 LEU A C 1
ATOM 708 O O . LEU A 1 91 ? 4.477 11.625 19.344 1 97.94 91 LEU A O 1
ATOM 712 N N . GLY A 1 92 ? 5.445 11.406 17.328 1 97.44 92 GLY A N 1
ATOM 713 C CA . GLY A 1 92 ? 6.812 11.523 17.812 1 97.44 92 GLY A CA 1
ATOM 714 C C . GLY A 1 92 ? 7.375 12.93 17.688 1 97.44 92 GLY A C 1
ATOM 715 O O . GLY A 1 92 ? 6.637 13.875 17.406 1 97.44 92 GLY A O 1
ATOM 716 N N . THR A 1 93 ? 8.719 13.047 17.891 1 97.69 93 THR A N 1
ATOM 717 C CA . THR A 1 93 ? 9.383 14.336 17.75 1 97.69 93 THR A CA 1
ATOM 718 C C . THR A 1 93 ? 9.43 14.781 16.297 1 97.69 93 THR A C 1
ATOM 720 O O . THR A 1 93 ? 9.164 15.945 15.984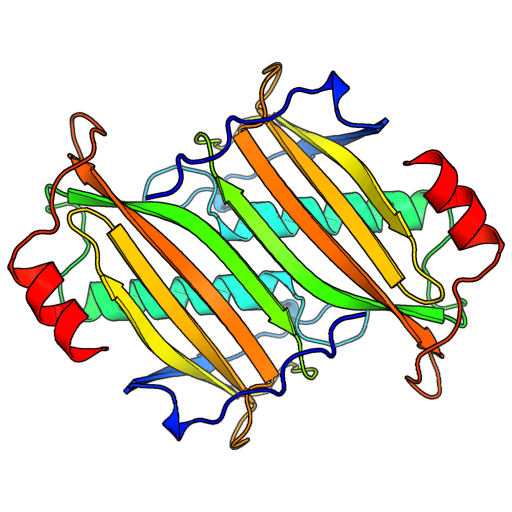 1 97.69 93 THR A O 1
ATOM 723 N N . SER A 1 94 ? 9.75 13.805 15.422 1 97.81 94 SER A N 1
ATOM 724 C CA . SER A 1 94 ? 9.898 14.133 14.008 1 97.81 94 SER A CA 1
ATOM 725 C C . SER A 1 94 ? 9.031 13.234 13.141 1 97.81 94 SER A C 1
ATOM 727 O O . SER A 1 94 ? 9.266 13.109 11.938 1 97.81 94 SER A O 1
ATOM 729 N N . SER A 1 95 ? 8.047 12.508 13.82 1 98.25 95 SER A N 1
ATOM 730 C CA . SER A 1 95 ? 7.281 11.539 13.039 1 98.25 95 SER A CA 1
ATOM 731 C C . SER A 1 95 ? 5.824 11.5 13.492 1 98.25 95 SER A C 1
ATOM 733 O O . SER A 1 95 ? 5.508 11.898 14.609 1 98.25 95 SER A O 1
ATOM 735 N N . VAL A 1 96 ? 5.012 11.055 12.578 1 98.56 96 VAL A N 1
ATOM 736 C CA . VAL A 1 96 ? 3.596 10.859 12.867 1 98.56 96 VAL A CA 1
ATOM 737 C C . VAL A 1 96 ? 3.111 9.562 12.219 1 98.56 96 VAL A C 1
ATOM 739 O O . VAL A 1 96 ? 3.469 9.258 11.078 1 98.56 96 VAL A O 1
ATOM 742 N N . ARG A 1 97 ? 2.398 8.758 12.93 1 98.75 97 ARG A N 1
ATOM 743 C CA . ARG A 1 97 ? 1.674 7.609 12.406 1 98.75 97 ARG A CA 1
ATOM 744 C C . ARG A 1 97 ? 0.18 7.898 12.305 1 98.75 97 ARG A C 1
ATOM 746 O O . ARG A 1 97 ? -0.512 7.973 13.32 1 98.75 97 ARG A O 1
ATOM 753 N N . TYR A 1 98 ? -0.271 8.039 11.07 1 98.88 98 TYR A N 1
ATOM 754 C CA . TYR A 1 98 ? -1.702 8.109 10.797 1 98.88 98 TYR A CA 1
ATOM 755 C C . TYR A 1 98 ? -2.318 6.719 10.734 1 98.88 98 TYR A C 1
ATOM 757 O O . TYR A 1 98 ? -1.675 5.77 10.281 1 98.88 98 TYR A O 1
ATOM 765 N N . GLU A 1 99 ? -3.535 6.633 11.141 1 98.88 99 GLU A N 1
ATOM 766 C CA . GLU A 1 99 ? -4.363 5.461 10.859 1 98.88 99 GLU A CA 1
ATOM 767 C C . GLU A 1 99 ? -5.625 5.844 10.094 1 98.88 99 GLU A C 1
ATOM 769 O O . GLU A 1 99 ? -6.215 6.898 10.344 1 98.88 99 GLU A O 1
ATOM 774 N N . LEU A 1 100 ? -5.973 5.016 9.172 1 98.88 100 LEU A N 1
ATOM 775 C CA . LEU A 1 100 ? -7.086 5.301 8.266 1 98.88 100 LEU A CA 1
ATOM 776 C C . LEU A 1 100 ? -8.039 4.113 8.188 1 98.88 100 LEU A C 1
ATOM 778 O O . LEU A 1 100 ? -7.605 2.961 8.266 1 98.88 100 LEU A O 1
ATOM 782 N N . GLY A 1 101 ? -9.281 4.363 8.023 1 98.88 101 GLY A N 1
ATOM 783 C CA . GLY A 1 101 ? -10.328 3.41 7.684 1 98.88 101 GLY A CA 1
ATOM 784 C C . GLY A 1 101 ? -11.141 3.824 6.469 1 98.88 101 GLY A C 1
ATOM 785 O O . GLY A 1 101 ? -11.539 4.984 6.352 1 98.88 101 GLY A O 1
ATOM 786 N N . LEU A 1 102 ? -11.312 2.938 5.535 1 98.94 102 LEU A N 1
ATOM 787 C CA . LEU A 1 102 ? -12.156 3.188 4.375 1 98.94 102 LEU A CA 1
ATOM 788 C C . LEU A 1 102 ? -13.539 2.566 4.562 1 98.94 102 LEU A C 1
ATOM 790 O O . LEU A 1 102 ? -13.656 1.364 4.805 1 98.94 102 LEU A O 1
ATOM 794 N N . PHE A 1 103 ? -14.547 3.363 4.387 1 98.94 103 PHE A N 1
ATOM 795 C CA . PHE A 1 103 ? -15.922 2.939 4.609 1 98.94 103 PHE A CA 1
ATOM 796 C C . PHE A 1 103 ? -16.734 3.045 3.322 1 98.94 103 PHE A C 1
ATOM 798 O O . PHE A 1 103 ? -16.812 4.117 2.717 1 98.94 103 PHE A O 1
ATOM 805 N N . ARG A 1 104 ? -17.328 1.967 2.988 1 98.81 104 ARG A N 1
ATOM 806 C CA . ARG A 1 104 ? -18.125 1.846 1.761 1 98.81 104 ARG A CA 1
ATOM 807 C C . ARG A 1 104 ? -19.5 2.451 1.936 1 98.81 104 ARG A C 1
ATOM 809 O O . ARG A 1 104 ? -20.297 1.978 2.752 1 98.81 104 ARG A O 1
ATOM 816 N N . ASN A 1 105 ? -19.734 3.498 1.128 1 98.5 105 ASN A N 1
ATOM 817 C CA . ASN A 1 105 ? -21.047 4.133 1.18 1 98.5 105 ASN A CA 1
ATOM 818 C C . ASN A 1 105 ? -21.438 4.492 2.609 1 98.5 105 ASN A C 1
ATOM 820 O O . ASN A 1 105 ? -20.734 5.246 3.279 1 98.5 105 ASN A O 1
ATOM 824 N N . GLU A 1 106 ? -22.484 3.848 3.131 1 98.19 106 GLU A N 1
ATOM 825 C CA . GLU A 1 106 ? -22.953 4.199 4.469 1 98.19 106 GLU A CA 1
ATOM 826 C C . GLU A 1 106 ? -22.562 3.137 5.488 1 98.19 106 GLU A C 1
ATOM 828 O O . GLU A 1 106 ? -23.109 3.102 6.598 1 98.19 106 GLU A O 1
ATOM 833 N N . ALA A 1 107 ? -21.656 2.275 5.109 1 98.38 107 ALA A N 1
ATOM 834 C CA . ALA A 1 107 ? -21.281 1.193 6.012 1 98.38 107 ALA A CA 1
ATOM 835 C C . ALA A 1 107 ? -20.688 1.744 7.309 1 98.38 107 ALA A C 1
ATOM 837 O O . ALA A 1 107 ? -19.938 2.729 7.289 1 98.38 107 ALA A O 1
ATOM 838 N N . GLU A 1 108 ? -20.922 1.07 8.398 1 98.44 108 GLU A N 1
ATOM 839 C CA . GLU A 1 108 ? -20.422 1.494 9.703 1 98.44 108 GLU A CA 1
ATOM 840 C C . GLU A 1 108 ? -19.078 0.848 10.016 1 98.44 108 GLU A C 1
ATOM 842 O O . GLU A 1 108 ? -18.328 1.355 10.836 1 98.44 108 GLU A O 1
ATOM 847 N N . LEU A 1 109 ? -18.875 -0.333 9.414 1 98.75 109 LEU A N 1
ATOM 848 C CA . LEU A 1 109 ? -17.609 -1.023 9.609 1 98.75 109 LEU A CA 1
ATOM 849 C C . LEU A 1 109 ? -16.672 -0.792 8.422 1 98.75 109 LEU A C 1
ATOM 851 O O . LEU A 1 109 ? -17.125 -0.728 7.273 1 98.75 109 LEU A O 1
ATOM 855 N N . ALA A 1 110 ? -15.398 -0.689 8.711 1 98.88 110 ALA A N 1
ATOM 856 C CA . ALA A 1 110 ? -14.398 -0.414 7.684 1 98.88 110 ALA A CA 1
ATOM 857 C C . ALA A 1 110 ? -14.266 -1.593 6.723 1 98.88 110 ALA A C 1
ATOM 859 O O . ALA A 1 110 ? -14.242 -2.75 7.152 1 98.88 110 ALA A O 1
ATOM 860 N N . SER A 1 111 ? -14.148 -1.274 5.461 1 98.81 111 SER A N 1
ATOM 861 C CA . SER A 1 111 ? -13.805 -2.275 4.457 1 98.81 111 SER A CA 1
ATOM 862 C C . SER A 1 111 ? -12.305 -2.535 4.426 1 98.81 111 SER A C 1
ATOM 864 O O . SER A 1 111 ? -11.859 -3.598 3.984 1 98.81 111 SER A O 1
ATOM 866 N N . ALA A 1 112 ? -11.562 -1.623 4.824 1 98.88 112 ALA A N 1
ATOM 867 C CA . ALA A 1 112 ? -10.102 -1.716 4.91 1 98.88 112 ALA A CA 1
ATOM 868 C C . ALA A 1 112 ? -9.555 -0.753 5.961 1 98.88 112 ALA A C 1
ATOM 870 O O . ALA A 1 112 ? -10.133 0.311 6.195 1 98.88 112 ALA A O 1
ATOM 871 N N . GLU A 1 113 ? -8.445 -1.139 6.555 1 98.94 113 GLU A N 1
ATOM 872 C CA . GLU A 1 113 ? -7.77 -0.306 7.539 1 98.94 113 GLU A CA 1
ATOM 873 C C . GLU A 1 113 ? -6.258 -0.305 7.316 1 98.94 113 GLU A C 1
ATOM 875 O O . GLU A 1 113 ? -5.668 -1.347 7.023 1 98.94 113 GLU A O 1
ATOM 880 N N . GLY A 1 114 ? -5.711 0.83 7.469 1 98.62 114 GLY A N 1
ATOM 881 C CA . GLY A 1 114 ? -4.273 0.913 7.254 1 98.62 114 GLY A CA 1
ATOM 882 C C . GLY A 1 114 ? -3.617 2.037 8.031 1 98.62 114 GLY A C 1
ATOM 883 O O . GLY A 1 114 ? -4.23 2.619 8.93 1 98.62 114 GLY A O 1
ATOM 884 N N . PHE A 1 115 ? -2.33 2.174 7.758 1 98.75 115 PHE A N 1
ATOM 885 C CA . PHE A 1 115 ? -1.576 3.242 8.406 1 98.75 115 PHE A CA 1
ATOM 886 C C . PHE A 1 115 ? -0.614 3.896 7.422 1 98.75 115 PHE A C 1
ATOM 888 O O . PHE A 1 115 ? -0.356 3.355 6.344 1 98.75 115 PHE A O 1
ATOM 895 N N . PHE A 1 116 ? -0.24 4.988 7.727 1 98 116 PHE A N 1
ATOM 896 C CA . PHE A 1 116 ? 0.592 5.902 6.953 1 98 116 PHE A CA 1
ATOM 897 C C . PHE A 1 116 ? 1.548 6.668 7.859 1 98 116 PHE A C 1
ATOM 899 O O . PHE A 1 116 ? 1.12 7.508 8.656 1 98 116 PHE A O 1
ATOM 906 N N . VAL A 1 117 ? 2.9 6.387 7.742 1 98.56 117 VAL A N 1
ATOM 907 C CA . VAL A 1 117 ? 3.865 7.008 8.641 1 98.56 117 VAL A CA 1
ATOM 908 C C . VAL A 1 117 ? 4.684 8.055 7.883 1 98.56 117 VAL A C 1
ATOM 910 O O . VAL A 1 117 ? 5.332 7.734 6.883 1 98.56 117 VAL A O 1
ATOM 913 N N . HIS A 1 118 ? 4.68 9.25 8.359 1 98.19 118 HIS A N 1
ATOM 914 C CA . HIS A 1 118 ? 5.559 10.305 7.871 1 98.19 118 HIS A CA 1
ATOM 915 C C . HIS A 1 118 ? 6.719 10.539 8.836 1 98.19 118 HIS A C 1
ATOM 917 O O . HIS A 1 118 ? 6.523 10.586 10.047 1 98.19 118 HIS A O 1
ATOM 923 N N . VAL A 1 119 ? 7.82 10.688 8.289 1 97.75 119 VAL A N 1
ATOM 924 C CA . VAL A 1 119 ? 8.969 11.258 8.992 1 97.75 119 VAL A CA 1
ATOM 925 C C . VAL A 1 119 ? 9.328 12.609 8.383 1 97.75 119 VAL A C 1
ATOM 927 O O . VAL A 1 119 ? 9.5 12.727 7.172 1 97.75 119 VAL A O 1
ATOM 930 N N . TYR A 1 120 ? 9.477 13.562 9.203 1 97.69 120 TYR A N 1
ATOM 931 C CA . TYR A 1 120 ? 9.727 14.906 8.703 1 97.69 120 TYR A CA 1
ATOM 932 C C . TYR A 1 120 ? 11.219 15.219 8.695 1 97.69 120 TYR A C 1
ATOM 934 O O . TYR A 1 120 ? 11.938 14.867 9.633 1 97.69 120 TYR A O 1
ATOM 942 N N . VAL A 1 121 ? 11.578 15.883 7.617 1 96.69 121 VAL A N 1
ATOM 943 C CA . VAL A 1 121 ? 12.977 16.266 7.426 1 96.69 121 VAL A CA 1
ATOM 944 C C . VAL A 1 121 ? 13.047 17.719 6.957 1 96.69 121 VAL A C 1
ATOM 946 O O . VAL A 1 121 ? 12.055 18.281 6.496 1 96.69 121 VAL A O 1
ATOM 949 N N . ASP A 1 122 ? 14.266 18.281 7.184 1 96.31 122 ASP A N 1
ATOM 950 C CA . ASP A 1 122 ? 14.547 19.578 6.578 1 96.31 122 ASP A CA 1
ATOM 951 C C . ASP A 1 122 ? 14.562 19.484 5.055 1 96.31 122 ASP A C 1
ATOM 953 O O . ASP A 1 122 ? 15.219 18.594 4.492 1 96.31 122 ASP A O 1
ATOM 957 N N . ARG A 1 123 ? 13.852 20.391 4.418 1 92.81 123 ARG A N 1
ATOM 958 C CA . ARG A 1 123 ? 13.703 20.328 2.967 1 92.81 123 ARG A CA 1
ATOM 959 C C . ARG A 1 123 ? 15.055 20.422 2.271 1 92.81 123 ARG A C 1
ATOM 961 O O . ARG A 1 123 ? 15.289 19.734 1.273 1 92.81 123 ARG A O 1
ATOM 968 N N . ALA A 1 124 ? 15.945 21.203 2.771 1 92.56 124 ALA A N 1
ATOM 969 C CA . ALA A 1 124 ? 17.234 21.469 2.129 1 92.56 124 ALA A CA 1
ATOM 970 C C . ALA A 1 124 ? 18.234 20.344 2.432 1 92.56 124 ALA A C 1
ATOM 972 O O . ALA A 1 124 ? 18.938 19.875 1.534 1 92.56 124 ALA A O 1
ATOM 973 N N . THR A 1 125 ? 18.266 19.891 3.654 1 94.19 125 THR A N 1
ATOM 974 C CA . THR A 1 125 ? 19.328 18.984 4.07 1 94.19 125 THR A CA 1
ATOM 975 C C . THR A 1 125 ? 18.844 17.531 4.047 1 94.19 125 THR A C 1
ATOM 977 O O . THR A 1 125 ? 19.656 16.609 4.078 1 94.19 125 THR A O 1
ATOM 980 N N . ARG A 1 126 ? 17.594 17.328 4.129 1 91.44 126 ARG A N 1
ATOM 981 C CA . ARG A 1 126 ? 16.922 16.031 4.176 1 91.44 126 ARG A CA 1
ATOM 982 C C . ARG A 1 126 ? 17.281 15.281 5.461 1 91.44 126 ARG A C 1
ATOM 984 O O . ARG A 1 126 ? 17.203 14.055 5.508 1 91.44 126 ARG A O 1
ATOM 991 N N . ARG A 1 127 ? 17.641 16.062 6.445 1 94.69 127 ARG A N 1
ATOM 992 C CA . ARG A 1 127 ? 17.891 15.492 7.766 1 94.69 127 ARG A CA 1
ATOM 993 C C . ARG A 1 127 ? 16.641 15.586 8.648 1 94.69 127 ARG A C 1
ATOM 995 O O . ARG A 1 127 ? 15.867 16.547 8.539 1 94.69 127 ARG A O 1
ATOM 1002 N N . PRO A 1 128 ? 16.531 14.523 9.469 1 95.38 128 PRO A N 1
ATOM 1003 C CA . PRO A 1 128 ? 15.383 14.562 10.367 1 95.38 128 PRO A CA 1
ATOM 1004 C C . PRO A 1 128 ? 15.289 15.859 11.156 1 95.38 128 PRO A C 1
ATOM 1006 O O . PRO A 1 128 ? 16.312 16.391 11.594 1 95.38 128 PRO A O 1
ATOM 1009 N N . ALA A 1 129 ? 14.148 16.375 11.289 1 96.88 129 ALA A N 1
ATOM 1010 C CA . ALA A 1 129 ? 13.883 17.609 12.016 1 96.88 129 ALA A CA 1
ATOM 1011 C C . ALA A 1 129 ? 12.57 17.531 12.781 1 96.88 129 ALA A C 1
ATOM 1013 O O . ALA A 1 129 ? 11.633 16.859 12.344 1 96.88 129 ALA A O 1
ATOM 1014 N N . PRO A 1 130 ? 12.492 18.266 13.859 1 97.31 130 PRO A N 1
ATOM 1015 C CA . PRO A 1 130 ? 11.25 18.219 14.641 1 97.31 130 PRO A CA 1
ATOM 1016 C C . PRO A 1 130 ? 10.047 18.766 13.867 1 97.31 130 PRO A C 1
ATOM 1018 O O . PRO A 1 130 ? 10.203 19.594 12.977 1 97.31 130 PRO A O 1
ATOM 1021 N N . LEU A 1 131 ? 8.883 18.25 14.242 1 97.62 131 LEU A N 1
ATOM 1022 C CA . LEU A 1 131 ? 7.648 18.797 13.672 1 97.62 131 LEU A CA 1
ATOM 1023 C C . LEU A 1 131 ? 7.508 20.266 14 1 97.62 131 LEU A C 1
ATOM 1025 O O . LEU A 1 131 ? 7.699 20.672 15.156 1 97.62 131 LEU A O 1
ATOM 1029 N N . PRO A 1 132 ? 7.125 21.031 12.977 1 96.94 132 PRO A N 1
ATOM 1030 C CA . PRO A 1 132 ? 6.809 22.422 13.297 1 96.94 132 PRO A CA 1
ATOM 1031 C C . PRO A 1 132 ? 5.656 22.547 14.289 1 96.94 132 PRO A C 1
ATOM 1033 O O . PRO A 1 132 ? 4.742 21.719 14.297 1 96.94 132 PRO A O 1
ATOM 1036 N N . PRO A 1 133 ? 5.699 23.609 15.07 1 97.38 133 PRO A N 1
ATOM 1037 C CA . PRO A 1 133 ? 4.68 23.766 16.109 1 97.38 133 PRO A CA 1
ATOM 1038 C C . PRO A 1 133 ? 3.26 23.766 15.547 1 97.38 133 PRO A C 1
ATOM 1040 O O . PRO A 1 133 ? 2.35 23.203 16.156 1 97.38 133 PRO A O 1
ATOM 1043 N N . ASP A 1 134 ? 3.057 24.438 14.461 1 97.81 134 ASP A N 1
ATOM 1044 C CA . ASP A 1 134 ? 1.715 24.5 13.891 1 97.81 134 ASP A CA 1
ATOM 1045 C C . ASP A 1 134 ? 1.259 23.125 13.414 1 97.81 134 ASP A C 1
ATOM 1047 O O . ASP A 1 134 ? 0.096 22.75 13.586 1 97.81 134 ASP A O 1
ATOM 1051 N N . LEU A 1 135 ? 2.145 22.375 12.828 1 98 135 LEU A N 1
ATOM 1052 C CA . LEU A 1 135 ? 1.837 21.016 12.414 1 98 135 LEU A CA 1
ATOM 1053 C C . LEU A 1 135 ? 1.516 20.141 13.617 1 98 135 LEU A C 1
ATOM 1055 O O . LEU A 1 135 ? 0.516 19.406 13.617 1 98 135 LEU A O 1
ATOM 1059 N N . ARG A 1 136 ? 2.338 20.188 14.602 1 98.25 136 ARG A N 1
ATOM 1060 C CA . ARG A 1 136 ? 2.102 19.391 15.805 1 98.25 136 ARG A CA 1
ATOM 1061 C C . ARG A 1 136 ? 0.737 19.703 16.406 1 98.25 136 ARG A C 1
ATOM 1063 O O . ARG A 1 136 ? -0.009 18.797 16.781 1 98.25 136 ARG A O 1
ATOM 1070 N N . ALA A 1 137 ? 0.44 20.984 16.516 1 98.44 137 ALA A N 1
ATOM 1071 C CA . ALA A 1 137 ? -0.838 21.406 17.078 1 98.44 137 ALA A CA 1
ATOM 1072 C C . ALA A 1 137 ? -2.008 20.844 16.266 1 98.44 137 ALA A C 1
ATOM 1074 O O . ALA A 1 137 ? -2.984 20.359 16.844 1 98.44 137 ALA A O 1
ATOM 1075 N N . ALA A 1 138 ? -1.926 20.938 14.977 1 98.38 138 ALA A N 1
ATOM 1076 C CA . ALA A 1 138 ? -2.98 20.422 14.109 1 98.38 138 ALA A CA 1
ATOM 1077 C C . ALA A 1 138 ? -3.125 18.922 14.266 1 98.38 138 ALA A C 1
ATOM 1079 O O . ALA A 1 138 ? -4.242 18.406 14.352 1 98.38 138 ALA A O 1
ATOM 1080 N N . LEU A 1 139 ? -2.021 18.203 14.328 1 98.5 139 LEU A N 1
ATOM 1081 C CA . LEU A 1 139 ? -2.029 16.75 14.43 1 98.5 139 LEU A CA 1
ATOM 1082 C C . LEU A 1 139 ? -2.623 16.297 15.758 1 98.5 139 LEU A C 1
ATOM 1084 O O . LEU A 1 139 ? -3.275 15.258 15.836 1 98.5 139 LEU A O 1
ATOM 1088 N N . GLU A 1 140 ? -2.418 17.062 16.781 1 98.38 140 GLU A N 1
ATOM 1089 C CA . GLU A 1 140 ? -2.965 16.75 18.094 1 98.38 140 GLU A CA 1
ATOM 1090 C C . GLU A 1 140 ? -4.492 16.703 18.062 1 98.38 140 GLU A C 1
ATOM 1092 O O . GLU A 1 140 ? -5.109 15.945 18.812 1 98.38 140 GLU A O 1
ATOM 1097 N N . THR A 1 141 ? -5.074 17.453 17.141 1 98.06 141 THR A N 1
ATOM 1098 C CA . THR A 1 141 ? -6.531 17.469 17.047 1 98.06 141 THR A CA 1
ATOM 1099 C C . THR A 1 141 ? -7.051 16.172 16.453 1 98.06 141 THR A C 1
ATOM 1101 O O . THR A 1 141 ? -8.25 15.875 16.531 1 98.06 141 THR A O 1
ATOM 1104 N N . LEU A 1 142 ? -6.223 15.359 15.875 1 98.31 142 LEU A N 1
ATOM 1105 C CA . LEU A 1 142 ? -6.613 14.109 15.227 1 98.31 142 LEU A CA 1
ATOM 1106 C C . LEU A 1 142 ? -6.312 12.914 16.125 1 98.31 142 LEU A C 1
ATOM 1108 O O . LEU A 1 142 ? -6.422 11.766 15.68 1 98.31 142 LEU A O 1
ATOM 1112 N N . ARG A 1 143 ? -5.855 13.156 17.375 1 96.69 143 ARG A N 1
ATOM 1113 C CA . ARG A 1 143 ? -5.539 12.07 18.297 1 96.69 143 ARG A CA 1
ATOM 1114 C C . ARG A 1 143 ? -6.801 11.531 18.969 1 96.69 143 ARG A C 1
ATOM 1116 O O . ARG A 1 143 ? -7.777 12.258 19.141 1 96.69 143 ARG A O 1
ATOM 1123 N N . MET B 1 1 ? 12.852 3.916 20.234 1 41.97 1 MET B N 1
ATOM 1124 C CA . MET B 1 1 ? 12.18 3.6 18.969 1 41.97 1 MET B CA 1
ATOM 1125 C C . MET B 1 1 ? 12.906 2.488 18.234 1 41.97 1 MET B C 1
ATOM 1127 O O . MET B 1 1 ? 14.141 2.486 18.172 1 41.97 1 MET B O 1
ATOM 1131 N N . ALA B 1 2 ? 12.297 1.472 18.156 1 51.88 2 ALA B N 1
ATOM 1132 C CA . ALA B 1 2 ? 13 0.352 17.531 1 51.88 2 ALA B CA 1
ATOM 1133 C C . ALA B 1 2 ? 13.648 0.768 16.219 1 51.88 2 ALA B C 1
ATOM 1135 O O . ALA B 1 2 ? 13.031 1.464 15.406 1 51.88 2 ALA B O 1
ATOM 1136 N N . ALA B 1 3 ? 14.938 0.752 16.156 1 64.62 3 ALA B N 1
ATOM 1137 C CA . ALA B 1 3 ? 15.734 1.093 14.984 1 64.62 3 ALA B CA 1
ATOM 1138 C C . ALA B 1 3 ? 15.102 0.538 13.711 1 64.62 3 ALA B C 1
ATOM 1140 O O . ALA B 1 3 ? 14.523 -0.551 13.727 1 64.62 3 ALA B O 1
ATOM 1141 N N . ARG B 1 4 ? 14.961 1.356 12.688 1 81.06 4 ARG B N 1
ATOM 1142 C CA . ARG B 1 4 ? 14.469 0.931 11.383 1 81.06 4 ARG B CA 1
ATOM 1143 C C . ARG B 1 4 ? 15.352 -0.162 10.797 1 81.06 4 ARG B C 1
ATOM 1145 O O . ARG B 1 4 ? 16.562 -0.011 10.727 1 81.06 4 ARG B O 1
ATOM 1152 N N . PRO B 1 5 ? 14.727 -1.298 10.414 1 90.62 5 PRO B N 1
ATOM 1153 C CA . PRO B 1 5 ? 15.539 -2.354 9.812 1 90.62 5 PRO B CA 1
ATOM 1154 C C . PRO B 1 5 ? 16.297 -1.875 8.578 1 90.62 5 PRO B C 1
ATOM 1156 O O . PRO B 1 5 ? 15.781 -1.074 7.797 1 90.62 5 PRO B O 1
ATOM 1159 N N . ALA B 1 6 ? 17.516 -2.336 8.453 1 95.44 6 ALA B N 1
ATOM 1160 C CA . ALA B 1 6 ? 18.312 -2.037 7.266 1 95.44 6 ALA B CA 1
ATOM 1161 C C . ALA B 1 6 ? 17.75 -2.725 6.027 1 95.44 6 ALA B C 1
ATOM 1163 O O . ALA B 1 6 ? 17.188 -3.82 6.121 1 95.44 6 ALA B O 1
ATOM 1164 N N . PRO B 1 7 ? 17.875 -2.092 4.898 1 97.94 7 PRO B N 1
ATOM 1165 C CA . PRO B 1 7 ? 17.375 -2.717 3.674 1 97.94 7 PRO B CA 1
ATOM 1166 C C . PRO B 1 7 ? 18.078 -4.031 3.35 1 97.94 7 PRO B C 1
ATOM 1168 O O . PRO B 1 7 ? 19.281 -4.176 3.611 1 97.94 7 PRO B O 1
ATOM 1171 N N . GLY B 1 8 ? 17.375 -4.934 2.771 1 98.06 8 GLY B N 1
ATOM 1172 C CA . GLY B 1 8 ? 17.938 -6.184 2.281 1 98.06 8 GLY B CA 1
ATOM 1173 C C . GLY B 1 8 ? 18.641 -6.035 0.947 1 98.06 8 GLY B C 1
ATOM 1174 O O . GLY B 1 8 ? 18.578 -4.973 0.321 1 98.06 8 GLY B O 1
ATOM 1175 N N . GLY B 1 9 ? 19.344 -7.148 0.543 1 98.69 9 GLY B N 1
ATOM 1176 C CA . GLY B 1 9 ? 20.047 -7.156 -0.727 1 98.69 9 GLY B CA 1
ATOM 1177 C C . GLY B 1 9 ? 19.406 -8.062 -1.763 1 98.69 9 GLY B C 1
ATOM 1178 O O . GLY B 1 9 ? 18.5 -8.836 -1.445 1 98.69 9 GLY B O 1
ATOM 1179 N N . ARG B 1 10 ? 19.859 -7.953 -3.025 1 9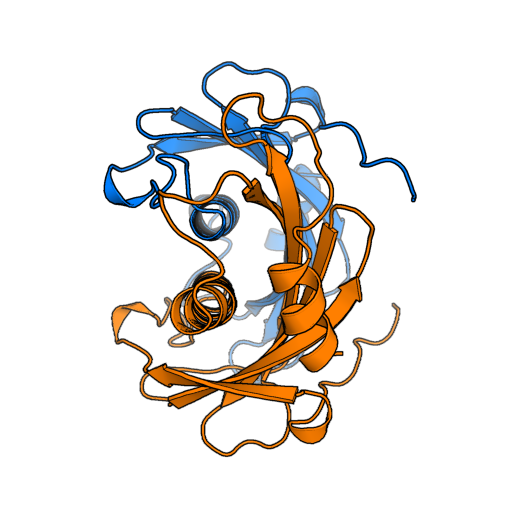8.56 10 ARG B N 1
ATOM 1180 C CA . ARG B 1 10 ? 19.312 -8.734 -4.137 1 98.56 10 ARG B CA 1
ATOM 1181 C C . ARG B 1 10 ? 19.391 -10.227 -3.838 1 98.56 10 ARG B C 1
ATOM 1183 O O . ARG B 1 10 ? 18.5 -10.984 -4.246 1 98.56 10 ARG B O 1
ATOM 1190 N N . ALA B 1 11 ? 20.375 -10.656 -3.08 1 98.44 11 ALA B N 1
ATOM 1191 C CA . ALA B 1 11 ? 20.594 -12.078 -2.816 1 98.44 11 ALA B CA 1
ATOM 1192 C C . ALA B 1 11 ? 19.516 -12.648 -1.91 1 98.44 11 ALA B C 1
ATOM 1194 O O . ALA B 1 11 ? 19.391 -13.867 -1.772 1 98.44 11 ALA B O 1
ATOM 1195 N N . ASP B 1 12 ? 18.766 -11.812 -1.259 1 98.38 12 ASP B N 1
ATOM 1196 C CA . ASP B 1 12 ? 17.719 -12.25 -0.328 1 98.38 12 ASP B CA 1
ATOM 1197 C C . ASP B 1 12 ? 16.484 -12.758 -1.075 1 98.38 12 ASP B C 1
ATOM 1199 O O . ASP B 1 12 ? 15.594 -13.344 -0.472 1 98.38 12 ASP B O 1
ATOM 1203 N N . TYR B 1 13 ? 16.422 -12.562 -2.379 1 98.75 13 TYR B N 1
ATOM 1204 C CA . TYR B 1 13 ? 15.227 -12.875 -3.156 1 98.75 13 TYR B CA 1
ATOM 1205 C C . TYR B 1 13 ? 15.508 -13.977 -4.172 1 98.75 13 TYR B C 1
ATOM 1207 O O . TYR B 1 13 ? 16.672 -14.266 -4.477 1 98.75 13 TYR B O 1
ATOM 1215 N N . ARG B 1 14 ? 14.469 -14.555 -4.707 1 98.75 14 ARG B N 1
ATOM 1216 C CA . ARG B 1 14 ? 14.625 -15.773 -5.484 1 98.75 14 ARG B CA 1
ATOM 1217 C C . ARG B 1 14 ? 14.547 -15.484 -6.98 1 98.75 14 ARG B C 1
ATOM 1219 O O . ARG B 1 14 ? 15.266 -16.094 -7.773 1 98.75 14 ARG B O 1
ATOM 1226 N N . ILE B 1 15 ? 13.648 -14.648 -7.414 1 98.69 15 ILE B N 1
ATOM 1227 C CA . ILE B 1 15 ? 13.531 -14.242 -8.812 1 98.69 15 ILE B CA 1
ATOM 1228 C C . ILE B 1 15 ? 13.352 -12.727 -8.898 1 98.69 15 ILE B C 1
ATOM 1230 O O . ILE B 1 15 ? 13.109 -12.07 -7.887 1 98.69 15 ILE B O 1
ATOM 1234 N N . PHE B 1 16 ? 13.477 -12.219 -10.102 1 98.81 16 PHE B N 1
ATOM 1235 C CA . PHE B 1 16 ? 13.312 -10.789 -10.336 1 98.81 16 PHE B CA 1
ATOM 1236 C C . PHE B 1 16 ? 12.43 -10.539 -11.555 1 98.81 16 PHE B C 1
ATOM 1238 O O . PHE B 1 16 ? 12.508 -11.273 -12.547 1 98.81 16 PHE B O 1
ATOM 1245 N N . ARG B 1 17 ? 11.641 -9.57 -11.461 1 98.69 17 ARG B N 1
ATOM 1246 C CA . ARG B 1 17 ? 10.906 -9.031 -12.602 1 98.69 17 ARG B CA 1
ATOM 1247 C C . ARG B 1 17 ? 11.242 -7.559 -12.812 1 98.69 17 ARG B C 1
ATOM 1249 O O . ARG B 1 17 ? 11.281 -6.777 -11.859 1 98.69 17 ARG B O 1
ATOM 1256 N N . GLU B 1 18 ? 11.398 -7.184 -14.094 1 98.56 18 GLU B N 1
ATOM 1257 C CA . GLU B 1 18 ? 11.805 -5.816 -14.414 1 98.56 18 GLU B CA 1
ATOM 1258 C C . GLU B 1 18 ? 10.586 -4.945 -14.742 1 98.56 18 GLU B C 1
ATOM 1260 O O . GLU B 1 18 ? 9.672 -5.391 -15.43 1 98.56 18 GLU B O 1
ATOM 1265 N N . HIS B 1 19 ? 10.695 -3.75 -14.234 1 98.75 19 HIS B N 1
ATOM 1266 C CA . HIS B 1 19 ? 9.656 -2.768 -14.508 1 98.75 19 HIS B CA 1
ATOM 1267 C C . HIS B 1 19 ? 10.25 -1.44 -14.961 1 98.75 19 HIS B C 1
ATOM 1269 O O . HIS B 1 19 ? 11.289 -1.015 -14.445 1 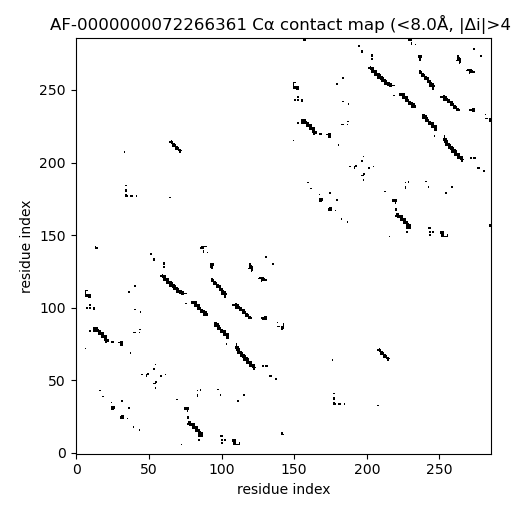98.75 19 HIS B O 1
ATOM 1275 N N . SER B 1 20 ? 9.578 -0.803 -15.922 1 98.19 20 SER B N 1
ATOM 1276 C CA . SER B 1 20 ? 9.883 0.589 -16.234 1 98.19 20 SER B CA 1
ATOM 1277 C C . SER B 1 20 ? 9.023 1.544 -15.414 1 98.19 20 SER B C 1
ATOM 1279 O O . SER B 1 20 ? 7.953 1.167 -14.938 1 98.19 20 SER B O 1
ATOM 1281 N N . THR B 1 21 ? 9.578 2.717 -15.188 1 98.38 21 THR B N 1
ATOM 1282 C CA . THR B 1 21 ? 8.789 3.781 -14.578 1 98.38 21 THR B CA 1
ATOM 1283 C C . THR B 1 21 ? 8.203 4.695 -15.648 1 98.38 21 THR B C 1
ATOM 1285 O O . THR B 1 21 ? 8.594 4.629 -16.812 1 98.38 21 THR B O 1
ATOM 1288 N N . ARG B 1 22 ? 7.211 5.477 -15.312 1 98.06 22 ARG B N 1
ATOM 1289 C CA . ARG B 1 22 ? 6.551 6.43 -16.203 1 98.06 22 ARG B CA 1
ATOM 1290 C C . ARG B 1 22 ? 6.621 7.844 -15.633 1 98.06 22 ARG B C 1
ATOM 1292 O O . ARG B 1 22 ? 6.785 8.023 -14.422 1 98.06 22 ARG B O 1
ATOM 1299 N N . TRP B 1 23 ? 6.398 8.852 -16.484 1 97.75 23 TRP B N 1
ATOM 1300 C CA . TRP B 1 23 ? 6.395 10.242 -16.062 1 97.75 23 TRP B CA 1
ATOM 1301 C C . TRP B 1 23 ? 5.363 10.477 -14.969 1 97.75 23 TRP B C 1
ATOM 1303 O O . TRP B 1 23 ? 5.637 11.18 -13.984 1 97.75 23 TRP B O 1
ATOM 1313 N N . MET B 1 24 ? 4.223 9.898 -14.914 1 97.31 24 MET B N 1
ATOM 1314 C CA . MET B 1 24 ? 3.121 10.141 -13.992 1 97.31 24 MET B CA 1
ATOM 1315 C C . MET B 1 24 ? 3.336 9.398 -12.68 1 97.31 24 MET B C 1
ATOM 1317 O O . MET B 1 24 ? 2.555 9.547 -11.734 1 97.31 24 MET B O 1
ATOM 1321 N N . ASP B 1 25 ? 4.426 8.547 -12.664 1 98.38 25 ASP B N 1
ATOM 1322 C CA . ASP B 1 25 ? 4.699 7.812 -11.43 1 98.38 25 ASP B CA 1
ATOM 1323 C C . ASP B 1 25 ? 5.305 8.719 -10.367 1 98.38 25 ASP B C 1
ATOM 1325 O O . ASP B 1 25 ? 5.328 8.375 -9.188 1 98.38 25 ASP B O 1
ATOM 1329 N N . ASN B 1 26 ? 5.863 9.867 -10.797 1 97.81 26 ASN B N 1
ATOM 1330 C CA . ASN B 1 26 ? 6.488 10.812 -9.875 1 97.81 26 ASN B CA 1
ATOM 1331 C C . ASN B 1 26 ? 5.457 11.742 -9.234 1 97.81 26 ASN B C 1
ATOM 1333 O O . ASN B 1 26 ? 4.531 12.203 -9.906 1 97.81 26 ASN B O 1
ATOM 1337 N N . ASP B 1 27 ? 5.719 11.977 -7.93 1 94.94 27 ASP B N 1
ATOM 1338 C CA . ASP B 1 27 ? 4.801 12.875 -7.234 1 94.94 27 ASP B CA 1
ATOM 1339 C C . ASP B 1 27 ? 5.34 14.305 -7.211 1 94.94 27 ASP B C 1
ATOM 1341 O O . ASP B 1 27 ? 6.273 14.633 -7.941 1 94.94 27 ASP B O 1
ATOM 1345 N N . ALA B 1 28 ? 4.668 15.172 -6.383 1 91.25 28 ALA B N 1
ATOM 1346 C CA . ALA B 1 28 ? 4.957 16.609 -6.348 1 91.25 28 ALA B CA 1
ATOM 1347 C C . ALA B 1 28 ? 6.391 16.875 -5.898 1 91.25 28 ALA B C 1
ATOM 1349 O O . ALA B 1 28 ? 6.918 17.969 -6.098 1 91.25 28 ALA B O 1
ATOM 1350 N N . TYR B 1 29 ? 7.047 15.828 -5.285 1 89.69 29 TYR B N 1
ATOM 1351 C CA . TYR B 1 29 ? 8.43 15.992 -4.852 1 89.69 29 TYR B CA 1
ATOM 1352 C C . TYR B 1 29 ? 9.398 15.445 -5.898 1 89.69 29 TYR B C 1
ATOM 1354 O O . TYR B 1 29 ? 10.609 15.453 -5.688 1 89.69 29 TYR B O 1
ATOM 1362 N N . GLY B 1 30 ? 8.852 14.938 -7.023 1 92.94 30 GLY B N 1
ATOM 1363 C CA . GLY B 1 30 ? 9.68 14.445 -8.109 1 92.94 30 GLY B CA 1
ATOM 1364 C C . GLY B 1 30 ? 10.172 13.023 -7.887 1 92.94 30 GLY B C 1
ATOM 1365 O O . GLY B 1 30 ? 11.109 12.578 -8.555 1 92.94 30 GLY B O 1
ATOM 1366 N N . HIS B 1 31 ? 9.594 12.375 -6.895 1 95.88 31 HIS B N 1
ATOM 1367 C CA . HIS B 1 31 ? 9.953 10.992 -6.59 1 95.88 31 HIS B CA 1
ATOM 1368 C C . HIS B 1 31 ? 8.812 10.039 -6.914 1 95.88 31 HIS B C 1
ATOM 1370 O O . HIS B 1 31 ? 7.652 10.461 -7.004 1 95.88 31 HIS B O 1
ATOM 1376 N N . LEU B 1 32 ? 9.18 8.781 -7.113 1 98.25 32 LEU B N 1
ATOM 1377 C CA . LEU B 1 32 ? 8.156 7.754 -7.258 1 98.25 32 LEU B CA 1
ATOM 1378 C C . LEU B 1 32 ? 7.184 7.785 -6.082 1 98.25 32 LEU B C 1
ATOM 1380 O O . LEU B 1 32 ? 7.594 7.625 -4.93 1 98.25 32 LEU B O 1
ATOM 1384 N N . ASN B 1 33 ? 5.938 7.961 -6.379 1 98.38 33 ASN B N 1
ATOM 1385 C CA . ASN B 1 33 ? 4.93 8.008 -5.324 1 98.38 33 ASN B CA 1
ATOM 1386 C C . ASN B 1 33 ? 4.828 6.676 -4.586 1 98.38 33 ASN B C 1
ATOM 1388 O O . ASN B 1 33 ? 4.918 5.613 -5.203 1 98.38 33 ASN B O 1
ATOM 1392 N N . ASN B 1 34 ? 4.625 6.762 -3.322 1 97.94 34 ASN B N 1
ATOM 1393 C CA . ASN B 1 34 ? 4.531 5.566 -2.492 1 97.94 34 ASN B CA 1
ATOM 1394 C C . ASN B 1 34 ? 3.467 4.605 -3.014 1 97.94 34 ASN B C 1
ATOM 1396 O O . ASN B 1 34 ? 3.611 3.387 -2.889 1 97.94 34 ASN B O 1
ATOM 1400 N N . VAL B 1 35 ? 2.404 5.074 -3.594 1 98.56 35 VAL B N 1
ATOM 1401 C CA . VAL B 1 35 ? 1.317 4.262 -4.133 1 98.56 35 VAL B CA 1
ATOM 1402 C C . VAL B 1 35 ? 1.839 3.393 -5.2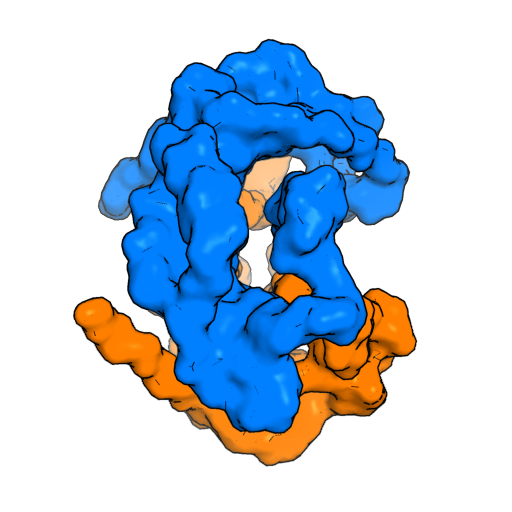73 1 98.56 35 VAL B C 1
ATOM 1404 O O . VAL B 1 35 ? 1.437 2.234 -5.414 1 98.56 35 VAL B O 1
ATOM 1407 N N . VAL B 1 36 ? 2.744 3.93 -6.086 1 98.75 36 VAL B N 1
ATOM 1408 C CA . VAL B 1 36 ? 3.27 3.24 -7.258 1 98.75 36 VAL B CA 1
ATOM 1409 C C . VAL B 1 36 ? 4.043 1.997 -6.824 1 98.75 36 VAL B C 1
ATOM 1411 O O . VAL B 1 36 ? 4.012 0.97 -7.508 1 98.75 36 VAL B O 1
ATOM 1414 N N . HIS B 1 37 ? 4.684 2.023 -5.656 1 98.88 37 HIS B N 1
ATOM 1415 C CA . HIS B 1 37 ? 5.391 0.858 -5.137 1 98.88 37 HIS B CA 1
ATOM 1416 C C . HIS B 1 37 ? 4.465 -0.35 -5.047 1 98.88 37 HIS B C 1
ATOM 1418 O O . HIS B 1 37 ? 4.852 -1.464 -5.406 1 98.88 37 HIS B O 1
ATOM 1424 N N . TYR B 1 38 ? 3.271 -0.114 -4.629 1 98.75 38 TYR B N 1
ATOM 1425 C CA . TYR B 1 38 ? 2.318 -1.21 -4.496 1 98.75 38 TYR B CA 1
ATOM 1426 C C . TYR B 1 38 ? 1.855 -1.697 -5.863 1 98.75 38 TYR B C 1
ATOM 1428 O O . TYR B 1 38 ? 1.55 -2.879 -6.039 1 98.75 38 TYR B O 1
ATOM 1436 N N . ALA B 1 39 ? 1.753 -0.775 -6.859 1 98.62 39 ALA B N 1
ATOM 1437 C CA . ALA B 1 39 ? 1.445 -1.206 -8.219 1 98.62 39 ALA B CA 1
ATOM 1438 C C . ALA B 1 39 ? 2.529 -2.137 -8.758 1 98.62 39 ALA B C 1
ATOM 1440 O O . ALA B 1 39 ? 2.232 -3.107 -9.461 1 98.62 39 ALA B O 1
ATOM 1441 N N . LEU B 1 40 ? 3.707 -1.833 -8.398 1 98.81 40 LEU B N 1
ATOM 1442 C CA . LEU B 1 40 ? 4.816 -2.676 -8.828 1 98.81 40 LEU B CA 1
ATOM 1443 C C . LEU B 1 40 ? 4.773 -4.027 -8.125 1 98.81 40 LEU B C 1
ATOM 1445 O O . LEU B 1 40 ? 5.039 -5.062 -8.742 1 98.81 40 LEU B O 1
ATOM 1449 N N . PHE B 1 41 ? 4.457 -4.055 -6.781 1 98.75 41 PHE B N 1
ATOM 1450 C CA . PHE B 1 41 ? 4.273 -5.316 -6.07 1 98.75 41 PHE B CA 1
ATOM 1451 C C . PHE B 1 41 ? 3.199 -6.164 -6.742 1 98.75 41 PHE B C 1
ATOM 1453 O O . PHE B 1 41 ? 3.422 -7.34 -7.031 1 98.75 41 PHE B O 1
ATOM 1460 N N . ASP B 1 42 ? 2.068 -5.512 -6.98 1 98.38 42 ASP B N 1
ATOM 1461 C CA . ASP B 1 42 ? 0.923 -6.16 -7.613 1 98.38 42 ASP B CA 1
ATOM 1462 C C . ASP B 1 42 ? 1.307 -6.754 -8.969 1 98.38 42 ASP B C 1
ATOM 1464 O O . ASP B 1 42 ? 1.063 -7.938 -9.227 1 98.38 42 ASP B O 1
ATOM 1468 N N . ALA B 1 43 ? 1.966 -5.977 -9.805 1 98.25 43 ALA B N 1
ATOM 1469 C CA . ALA B 1 43 ? 2.371 -6.402 -11.141 1 98.25 43 ALA B CA 1
ATOM 1470 C C . ALA B 1 43 ? 3.385 -7.543 -11.07 1 98.25 43 ALA B C 1
ATOM 1472 O O . ALA B 1 43 ? 3.385 -8.438 -11.922 1 98.25 43 ALA B O 1
ATOM 1473 N N . THR B 1 44 ? 4.23 -7.492 -10.086 1 98.81 44 THR B N 1
ATOM 1474 C CA . THR B 1 44 ? 5.258 -8.516 -9.945 1 98.81 44 THR B CA 1
ATOM 1475 C C . THR B 1 44 ? 4.637 -9.859 -9.578 1 98.81 44 THR B C 1
ATOM 1477 O O . THR B 1 44 ? 4.871 -10.867 -10.258 1 98.81 44 THR B O 1
ATOM 1480 N N . VAL B 1 45 ? 3.844 -9.891 -8.523 1 98.56 45 VAL B N 1
ATOM 1481 C CA . VAL B 1 45 ? 3.24 -11.133 -8.039 1 98.56 45 VAL B CA 1
ATOM 1482 C C . VAL B 1 45 ? 2.305 -11.703 -9.102 1 98.56 45 VAL B C 1
ATOM 1484 O O . VAL B 1 45 ? 2.436 -12.867 -9.492 1 98.56 45 VAL B O 1
ATOM 1487 N N . ASN B 1 46 ? 1.42 -10.883 -9.625 1 97.56 46 ASN B N 1
ATOM 1488 C CA . ASN B 1 46 ? 0.434 -11.359 -10.586 1 97.56 46 ASN B CA 1
ATOM 1489 C C . ASN B 1 46 ? 1.081 -11.711 -11.922 1 97.56 46 ASN B C 1
ATOM 1491 O O . ASN B 1 46 ? 0.645 -12.641 -12.609 1 97.56 46 ASN B O 1
ATOM 1495 N N . GLY B 1 47 ? 2.076 -10.906 -12.305 1 97.56 47 GLY B N 1
ATOM 1496 C CA . GLY B 1 47 ? 2.809 -11.25 -13.516 1 97.56 47 GLY B CA 1
ATOM 1497 C C . GLY B 1 47 ? 3.432 -12.633 -13.461 1 97.56 47 GLY B C 1
ATOM 1498 O O . GLY B 1 47 ? 3.336 -13.406 -14.414 1 97.56 47 GLY B O 1
ATOM 1499 N N . TRP B 1 48 ? 4.039 -12.945 -12.328 1 98.44 48 TRP B N 1
ATOM 1500 C CA . TRP B 1 48 ? 4.633 -14.266 -12.148 1 98.44 48 TRP B CA 1
ATOM 1501 C C . TRP B 1 48 ? 3.566 -15.352 -12.195 1 98.44 48 TRP B C 1
ATOM 1503 O O . TRP B 1 48 ? 3.742 -16.375 -12.859 1 98.44 48 TRP B O 1
ATOM 1513 N N . LEU B 1 49 ? 2.477 -15.172 -11.508 1 97.75 49 LEU B N 1
ATOM 1514 C CA . LEU B 1 49 ? 1.387 -16.141 -11.469 1 97.75 49 LEU B CA 1
ATOM 1515 C C . LEU B 1 49 ? 0.821 -16.375 -12.867 1 97.75 49 LEU B C 1
ATOM 1517 O O . LEU B 1 49 ? 0.514 -17.516 -13.227 1 97.75 49 LEU B O 1
ATOM 1521 N N . ILE B 1 50 ? 0.675 -15.32 -13.664 1 96.5 50 ILE B N 1
ATOM 1522 C CA . ILE B 1 50 ? 0.144 -15.422 -15.016 1 96.5 50 ILE B CA 1
ATOM 1523 C C . ILE B 1 50 ? 1.096 -16.234 -15.891 1 96.5 50 ILE B C 1
ATOM 1525 O O . ILE B 1 50 ? 0.672 -17.156 -16.578 1 96.5 50 ILE B O 1
ATOM 1529 N N . GLU B 1 51 ? 2.348 -15.922 -15.812 1 96.5 51 GLU B N 1
ATOM 1530 C CA . GLU B 1 51 ? 3.355 -16.609 -16.609 1 96.5 51 GLU B CA 1
ATOM 1531 C C . GLU B 1 51 ? 3.408 -18.094 -16.25 1 96.5 51 GLU B C 1
ATOM 1533 O O . GLU B 1 51 ? 3.646 -18.938 -17.125 1 96.5 51 GLU B O 1
ATOM 1538 N N . ALA B 1 52 ? 3.125 -18.406 -14.969 1 96.06 52 ALA B N 1
ATOM 1539 C CA . ALA B 1 52 ? 3.168 -19.781 -14.484 1 96.06 52 ALA B CA 1
ATOM 1540 C C . ALA B 1 52 ? 1.841 -20.5 -14.734 1 96.06 52 ALA B C 1
ATOM 1542 O O . ALA B 1 52 ? 1.704 -21.688 -14.445 1 96.06 52 ALA B O 1
ATOM 1543 N N . GLY B 1 53 ? 0.814 -19.766 -15.227 1 95.56 53 GLY B N 1
ATOM 1544 C CA . GLY B 1 53 ? -0.491 -20.359 -15.492 1 95.56 53 GLY B CA 1
ATOM 1545 C C . GLY B 1 53 ? -1.278 -20.641 -14.227 1 95.56 53 GLY B C 1
ATOM 1546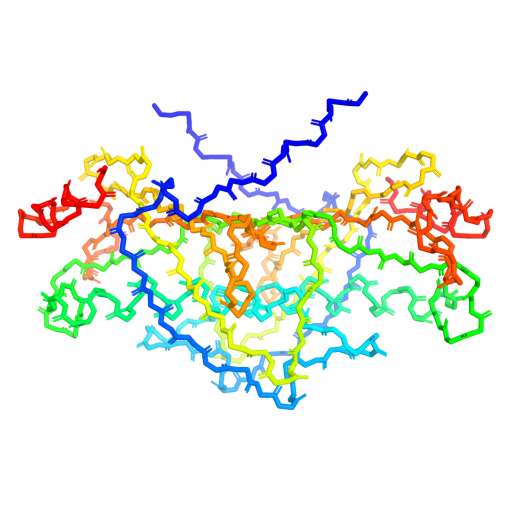 O O . GLY B 1 53 ? -2.057 -21.594 -14.18 1 95.56 53 GLY B O 1
ATOM 1547 N N . LEU B 1 54 ? -1.025 -19.875 -13.188 1 96.56 54 LEU B N 1
ATOM 1548 C CA . LEU B 1 54 ? -1.552 -20.203 -11.867 1 96.56 54 LEU B CA 1
ATOM 1549 C C . LEU B 1 54 ? -2.674 -19.25 -11.477 1 96.56 54 LEU B C 1
ATOM 1551 O O . LEU B 1 54 ? -3.219 -19.344 -10.375 1 96.56 54 LEU B O 1
ATOM 1555 N N . ILE B 1 55 ? -2.973 -18.344 -12.312 1 93.62 55 ILE B N 1
ATOM 1556 C CA . ILE B 1 55 ? -4.117 -17.453 -12.156 1 93.62 55 ILE B CA 1
ATOM 1557 C C . ILE B 1 55 ? -4.832 -17.297 -13.5 1 93.62 55 ILE B C 1
ATOM 1559 O O . ILE B 1 55 ? -4.195 -17.344 -14.555 1 93.62 55 ILE B O 1
ATOM 1563 N N . GLY B 1 56 ? -6.199 -17.156 -13.438 1 89.75 56 GLY B N 1
ATOM 1564 C CA . GLY B 1 56 ? -6.984 -17.031 -14.656 1 89.75 56 GLY B CA 1
ATOM 1565 C C . GLY B 1 56 ? -8.453 -17.328 -14.453 1 89.75 56 GLY B C 1
ATOM 1566 O O . GLY B 1 56 ? -8.852 -17.828 -13.398 1 89.75 56 GLY B O 1
ATOM 1567 N N . PRO B 1 57 ? -9.266 -17 -15.461 1 86.88 57 PRO B N 1
ATOM 1568 C CA . PRO B 1 57 ? -10.719 -17.141 -15.352 1 86.88 57 PRO B CA 1
ATOM 1569 C C . PRO B 1 57 ? -11.156 -18.594 -15.188 1 86.88 57 PRO B C 1
ATOM 1571 O O . PRO B 1 57 ? -12.242 -18.859 -14.672 1 86.88 57 PRO B O 1
ATOM 1574 N N . ALA B 1 58 ? -10.359 -19.5 -15.578 1 88.5 58 ALA B N 1
ATOM 1575 C CA . ALA B 1 58 ? -10.742 -20.906 -15.547 1 88.5 58 ALA B CA 1
ATOM 1576 C C . ALA B 1 58 ? -10.391 -21.547 -14.203 1 88.5 58 ALA B C 1
ATOM 1578 O O . ALA B 1 58 ? -10.781 -22.672 -13.93 1 88.5 58 ALA B O 1
ATOM 1579 N N . ARG B 1 59 ? -9.719 -20.812 -13.383 1 92.19 59 ARG B N 1
ATOM 1580 C CA . ARG B 1 59 ? -9.266 -21.406 -12.125 1 92.19 59 ARG B CA 1
ATOM 1581 C C . ARG B 1 59 ? -10.375 -21.359 -11.078 1 92.19 59 ARG B C 1
ATOM 1583 O O . ARG B 1 59 ? -11.07 -20.344 -10.945 1 92.19 59 ARG B O 1
ATOM 1590 N N . ALA B 1 60 ? -10.43 -22.469 -10.336 1 92.94 60 ALA B N 1
ATOM 1591 C CA . ALA B 1 60 ? -11.484 -22.609 -9.336 1 92.94 60 ALA B CA 1
ATOM 1592 C C . ALA B 1 60 ? -11.141 -21.828 -8.062 1 92.94 60 ALA B C 1
ATOM 1594 O O . ALA B 1 60 ? -12.031 -21.469 -7.285 1 92.94 60 ALA B O 1
ATOM 1595 N N . ARG B 1 61 ? -9.867 -21.641 -7.875 1 95.12 61 ARG B N 1
ATOM 1596 C CA . ARG B 1 61 ? -9.414 -20.891 -6.707 1 95.12 61 ARG B CA 1
ATOM 1597 C C . ARG B 1 61 ? -8.953 -19.5 -7.102 1 95.12 61 ARG B C 1
ATOM 1599 O O . ARG B 1 61 ? -8.336 -19.312 -8.156 1 95.12 61 ARG B O 1
ATOM 1606 N N . ILE B 1 62 ? -9.305 -18.516 -6.27 1 94.44 62 ILE B N 1
ATOM 1607 C CA . ILE B 1 62 ? -8.82 -17.172 -6.488 1 94.44 62 ILE B CA 1
ATOM 1608 C C . ILE B 1 62 ? -8.109 -16.656 -5.238 1 94.44 62 ILE B C 1
ATOM 1610 O O . ILE B 1 62 ? -8.484 -17.016 -4.117 1 94.44 62 ILE B O 1
ATOM 1614 N N . GLY B 1 63 ? -7.082 -15.93 -5.438 1 95.56 63 GLY B N 1
ATOM 1615 C CA . GLY B 1 63 ? -6.363 -15.297 -4.344 1 95.56 63 GLY B CA 1
ATOM 1616 C C . GLY B 1 63 ? -6.891 -13.914 -4.008 1 95.56 63 GLY B C 1
ATOM 1617 O O . GLY B 1 63 ? -6.941 -13.039 -4.871 1 95.56 63 GLY B O 1
ATOM 1618 N N . LEU B 1 64 ? -7.25 -13.711 -2.764 1 96.25 64 LEU B N 1
ATOM 1619 C CA . LEU B 1 64 ? -7.66 -12.406 -2.266 1 96.25 64 LEU B CA 1
ATOM 1620 C C . LEU B 1 64 ? -6.551 -11.773 -1.431 1 96.25 64 LEU B C 1
ATOM 1622 O O . LEU B 1 64 ? -5.887 -12.453 -0.652 1 96.25 64 LEU B O 1
ATOM 1626 N N . VAL B 1 65 ? -6.383 -10.523 -1.679 1 97.69 65 VAL B N 1
ATOM 1627 C CA . VAL B 1 65 ? -5.379 -9.812 -0.892 1 97.69 65 VAL B CA 1
ATOM 1628 C C . VAL B 1 65 ? -5.898 -9.586 0.524 1 97.69 65 VAL B C 1
ATOM 1630 O O . VAL B 1 65 ? -6.938 -8.945 0.715 1 97.69 65 VAL B O 1
ATOM 1633 N N . ALA B 1 66 ? -5.117 -10.047 1.518 1 97.69 66 ALA B N 1
ATOM 1634 C CA . ALA B 1 66 ? -5.527 -9.922 2.914 1 97.69 66 ALA B CA 1
ATOM 1635 C C . ALA B 1 66 ? -4.797 -8.781 3.604 1 97.69 66 ALA B C 1
ATOM 1637 O O . ALA B 1 66 ? -5.359 -8.109 4.473 1 97.69 66 ALA B O 1
ATOM 1638 N N . GLU B 1 67 ? -3.592 -8.609 3.229 1 98.5 67 GLU B N 1
ATOM 1639 C CA . GLU B 1 67 ? -2.75 -7.598 3.861 1 98.5 67 GLU B CA 1
ATOM 1640 C C . GLU B 1 67 ? -1.543 -7.258 2.99 1 98.5 67 GLU B C 1
ATOM 1642 O O . GLU B 1 67 ? -0.979 -8.141 2.334 1 98.5 67 GLU B O 1
ATOM 1647 N N . THR B 1 68 ? -1.214 -6.035 2.941 1 98.69 68 THR B N 1
ATOM 1648 C CA . THR B 1 68 ? 0.016 -5.582 2.301 1 98.69 68 THR B CA 1
ATOM 1649 C C . THR B 1 68 ? 0.729 -4.551 3.168 1 98.69 68 THR B C 1
ATOM 1651 O O . THR B 1 68 ? 0.123 -3.959 4.062 1 98.69 68 THR B O 1
ATOM 1654 N N . GLY B 1 69 ? 1.977 -4.359 2.928 1 98.75 69 GLY B N 1
ATOM 1655 C CA . GLY B 1 69 ? 2.781 -3.35 3.598 1 98.75 69 GLY B CA 1
ATOM 1656 C C . GLY B 1 69 ? 4.086 -3.055 2.883 1 98.75 69 GLY B C 1
ATOM 1657 O O . GLY B 1 69 ? 4.539 -3.85 2.059 1 98.75 69 GLY B O 1
ATOM 1658 N N . CYS B 1 70 ? 4.629 -1.928 3.225 1 98.81 70 CYS B N 1
ATOM 1659 C CA . CYS B 1 70 ? 5.863 -1.494 2.584 1 98.81 70 CYS B CA 1
ATOM 1660 C C . CYS B 1 70 ? 6.66 -0.571 3.502 1 98.81 70 CYS B C 1
ATOM 1662 O O . CYS B 1 70 ? 6.094 0.333 4.121 1 98.81 70 CYS B O 1
ATOM 1664 N N . ARG B 1 71 ? 7.887 -0.816 3.639 1 98.69 71 ARG B N 1
ATOM 1665 C CA . ARG B 1 71 ? 8.867 0.082 4.238 1 98.69 71 ARG B CA 1
ATOM 1666 C C . ARG B 1 71 ? 9.727 0.746 3.166 1 98.69 71 ARG B C 1
ATOM 1668 O O . ARG B 1 71 ? 10.195 0.082 2.24 1 98.69 71 ARG B O 1
ATOM 1675 N N . TYR B 1 72 ? 9.945 2.004 3.314 1 98.44 72 TYR B N 1
ATOM 1676 C CA . TYR B 1 72 ? 10.672 2.77 2.309 1 98.44 72 TYR B CA 1
ATOM 1677 C C . TYR B 1 72 ? 12.047 3.178 2.82 1 98.44 72 TYR B C 1
ATOM 1679 O O . TYR B 1 72 ? 12.164 3.779 3.891 1 98.44 72 TYR B O 1
ATOM 1687 N N . HIS B 1 73 ? 13.086 2.914 2.029 1 97.94 73 HIS B N 1
ATOM 1688 C CA . HIS B 1 73 ? 14.453 3.127 2.492 1 97.94 73 HIS B CA 1
ATOM 1689 C C . HIS B 1 73 ? 15.117 4.266 1.73 1 97.94 73 HIS B C 1
ATOM 1691 O O . HIS B 1 73 ? 15.93 5.004 2.293 1 97.94 73 HIS B O 1
ATOM 1697 N N . SER B 1 74 ? 14.883 4.32 0.458 1 97.06 74 SER B N 1
ATOM 1698 C CA . SER B 1 74 ? 15.469 5.363 -0.378 1 97.06 74 SER B CA 1
ATOM 1699 C C . SER B 1 74 ? 14.57 5.688 -1.565 1 97.06 74 SER B C 1
ATOM 1701 O O . SER B 1 74 ? 13.703 4.895 -1.929 1 97.06 74 SER B O 1
ATOM 1703 N N . GLU B 1 75 ? 14.828 6.84 -2.154 1 96.69 75 GLU B N 1
ATOM 1704 C CA . GLU B 1 75 ? 13.961 7.352 -3.211 1 96.69 75 GLU B CA 1
ATOM 1705 C C . GLU B 1 75 ? 14.289 6.707 -4.555 1 96.69 75 GLU B C 1
ATOM 1707 O O . GLU B 1 75 ? 15.438 6.332 -4.805 1 96.69 75 GLU B O 1
ATOM 1712 N N . MET B 1 76 ? 13.273 6.523 -5.414 1 98.44 76 MET B N 1
ATOM 1713 C CA . MET B 1 76 ? 13.359 6.219 -6.84 1 98.44 76 MET B CA 1
ATOM 1714 C C . MET B 1 76 ? 12.602 7.25 -7.668 1 98.44 76 MET B C 1
ATOM 1716 O O . MET B 1 76 ? 11.852 8.062 -7.121 1 98.44 76 MET B O 1
ATOM 1720 N N . ALA B 1 77 ? 12.898 7.258 -9.023 1 98.5 77 ALA B N 1
ATOM 1721 C CA . ALA B 1 77 ? 12.227 8.227 -9.883 1 98.5 77 ALA B CA 1
ATOM 1722 C C . ALA B 1 77 ? 12.305 7.816 -11.352 1 98.5 77 ALA B C 1
ATOM 1724 O O . ALA B 1 77 ? 13.234 7.109 -11.75 1 98.5 77 ALA B O 1
ATOM 1725 N N . TYR B 1 78 ? 11.266 8.297 -12.062 1 98.56 78 TYR B N 1
ATOM 1726 C CA . TYR B 1 78 ? 11.406 8.211 -13.516 1 98.56 78 TYR B CA 1
ATOM 1727 C C . TYR B 1 78 ? 12.656 8.953 -13.984 1 98.56 78 TYR B C 1
ATOM 1729 O O . TYR B 1 78 ? 12.93 10.07 -13.539 1 98.56 78 TYR B O 1
ATOM 1737 N N . PRO B 1 79 ? 13.422 8.336 -14.812 1 98.38 79 PRO B N 1
ATOM 1738 C CA . PRO B 1 79 ? 13.133 7.125 -15.586 1 98.38 79 PRO B CA 1
ATOM 1739 C C . PRO B 1 79 ? 13.914 5.91 -15.094 1 98.38 79 PRO B C 1
ATOM 1741 O O . PRO B 1 79 ? 14.383 5.105 -15.898 1 98.38 79 PRO B O 1
ATOM 1744 N N . ASP B 1 80 ? 14.062 5.824 -13.789 1 98.62 80 ASP B N 1
ATOM 1745 C CA . ASP B 1 80 ? 14.766 4.664 -13.25 1 98.62 80 ASP B CA 1
ATOM 1746 C C . ASP B 1 80 ? 14.133 3.363 -13.75 1 98.62 80 ASP B C 1
ATOM 1748 O O . ASP B 1 80 ? 12.922 3.291 -13.945 1 98.62 80 ASP B O 1
ATOM 1752 N N . ARG B 1 81 ? 14.953 2.318 -13.938 1 98.69 81 ARG B N 1
ATOM 1753 C CA . ARG B 1 81 ? 14.492 0.938 -14.055 1 98.69 81 ARG B CA 1
ATOM 1754 C C . ARG B 1 81 ? 14.453 0.258 -12.688 1 98.69 81 ARG B C 1
ATOM 1756 O O . ARG B 1 81 ? 15.344 0.467 -11.859 1 98.69 81 ARG B O 1
ATOM 1763 N N . ILE B 1 82 ? 13.422 -0.525 -12.508 1 98.88 82 ILE B N 1
ATOM 1764 C CA . ILE B 1 82 ? 13.242 -1.143 -11.195 1 98.88 82 ILE B CA 1
ATOM 1765 C C . ILE B 1 82 ? 13.242 -2.664 -11.344 1 98.88 82 ILE B C 1
ATOM 1767 O O . ILE B 1 82 ? 12.453 -3.221 -12.109 1 98.88 82 ILE B O 1
ATOM 1771 N N . ALA B 1 83 ? 14.164 -3.297 -10.648 1 98.94 83 ALA B N 1
ATOM 1772 C CA . ALA B 1 83 ? 14.078 -4.746 -10.477 1 98.94 83 ALA B CA 1
ATOM 1773 C C . ALA B 1 83 ? 13.297 -5.098 -9.211 1 98.94 83 ALA B C 1
ATOM 1775 O O . ALA B 1 83 ? 13.672 -4.684 -8.109 1 98.94 83 ALA B O 1
ATOM 1776 N N . ALA B 1 84 ? 12.273 -5.832 -9.367 1 98.94 84 ALA B N 1
ATOM 1777 C CA . ALA B 1 84 ? 11.492 -6.289 -8.219 1 98.94 84 ALA B CA 1
ATOM 1778 C C . ALA B 1 84 ? 11.836 -7.734 -7.863 1 98.94 84 ALA B C 1
ATOM 1780 O O . ALA B 1 84 ? 11.547 -8.656 -8.633 1 98.94 84 ALA B O 1
ATOM 1781 N N . GLY B 1 85 ? 12.414 -7.863 -6.688 1 98.94 85 GLY B N 1
ATOM 1782 C CA . GLY B 1 85 ? 12.672 -9.195 -6.176 1 98.94 85 GLY B CA 1
ATOM 1783 C C . GLY B 1 85 ? 11.469 -9.812 -5.484 1 98.94 85 GLY B C 1
ATOM 1784 O O . GLY B 1 85 ? 10.703 -9.109 -4.816 1 98.94 85 GLY B O 1
ATOM 1785 N N . LEU B 1 86 ? 11.398 -11.117 -5.633 1 98.88 86 LEU B N 1
ATOM 1786 C CA . LEU B 1 86 ? 10.242 -11.844 -5.113 1 98.88 86 LEU B CA 1
ATOM 1787 C C . LEU B 1 86 ? 10.688 -13.117 -4.398 1 98.88 86 LEU B C 1
ATOM 1789 O O . LEU B 1 86 ? 11.555 -13.836 -4.887 1 98.88 86 LEU B O 1
ATOM 1793 N N . ARG B 1 87 ? 10.117 -13.289 -3.232 1 98.88 87 ARG B N 1
ATOM 1794 C CA . ARG B 1 87 ? 10.266 -14.547 -2.512 1 98.88 87 ARG B CA 1
ATOM 1795 C C . ARG B 1 87 ? 9 -14.875 -1.72 1 98.88 87 ARG B C 1
ATOM 1797 O O . ARG B 1 87 ? 8.102 -14.039 -1.601 1 98.88 87 ARG B O 1
ATOM 1804 N N . VAL B 1 88 ? 8.875 -16.125 -1.261 1 98.81 88 VAL B N 1
ATOM 1805 C CA . VAL B 1 88 ? 7.793 -16.531 -0.374 1 98.81 88 VAL B CA 1
ATOM 1806 C C . VAL B 1 88 ? 8.32 -16.688 1.05 1 98.81 88 VAL B C 1
ATOM 1808 O O . VAL B 1 88 ? 9.25 -17.469 1.288 1 98.81 88 VAL B O 1
ATOM 1811 N N . ALA B 1 89 ? 7.75 -15.922 1.931 1 98.5 89 ALA B N 1
ATOM 1812 C CA . ALA B 1 89 ? 8.18 -15.953 3.328 1 98.5 89 ALA B CA 1
ATOM 1813 C C . ALA B 1 89 ? 7.41 -17.016 4.117 1 98.5 89 ALA B C 1
ATOM 1815 O O . ALA B 1 89 ? 7.945 -17.609 5.051 1 98.5 89 ALA B O 1
ATOM 1816 N N . HIS B 1 90 ? 6.176 -17.188 3.834 1 98.19 90 HIS B N 1
ATOM 1817 C CA . HIS B 1 90 ? 5.316 -18.125 4.555 1 98.19 90 HIS B CA 1
ATOM 1818 C C . HIS B 1 90 ? 4.289 -18.75 3.625 1 98.19 90 HIS B C 1
ATOM 1820 O O . HIS B 1 90 ? 3.701 -18.078 2.785 1 98.19 90 HIS B O 1
ATOM 1826 N N . LEU B 1 91 ? 4.18 -20 3.773 1 97.94 91 LEU B N 1
ATOM 1827 C CA . LEU B 1 91 ? 3.203 -20.766 3.01 1 97.94 91 LEU B CA 1
ATOM 1828 C C . LEU B 1 91 ? 2.277 -21.547 3.941 1 97.94 91 LEU B C 1
ATOM 1830 O O . LEU B 1 91 ? 2.701 -22.5 4.586 1 97.94 91 LEU B O 1
ATOM 1834 N N . GLY B 1 92 ? 1.01 -21.125 4.031 1 97.5 92 GLY B N 1
ATOM 1835 C CA . GLY B 1 92 ? 0.001 -21.828 4.816 1 97.5 92 GLY B CA 1
ATOM 1836 C C . GLY B 1 92 ? -0.822 -22.797 4.004 1 97.5 92 GLY B C 1
ATOM 1837 O O . GLY B 1 92 ? -0.484 -23.109 2.859 1 97.5 92 GLY B O 1
ATOM 1838 N N . THR B 1 93 ? -1.928 -23.297 4.617 1 97.69 93 THR B N 1
ATOM 1839 C CA . THR B 1 93 ? -2.822 -24.219 3.93 1 97.69 93 THR B CA 1
ATOM 1840 C C . THR B 1 93 ? -3.584 -23.5 2.818 1 97.69 93 THR B C 1
ATOM 1842 O O . THR B 1 93 ? -3.717 -24.031 1.711 1 97.69 93 THR B O 1
ATOM 1845 N N . SER B 1 94 ? -4.062 -22.281 3.158 1 97.88 94 SER B N 1
ATOM 1846 C CA . SER B 1 94 ? -4.875 -21.547 2.195 1 97.88 94 SER B CA 1
ATOM 1847 C C . SER B 1 94 ? -4.324 -20.141 1.962 1 97.88 94 SER B C 1
ATOM 1849 O O . SER B 1 94 ? -5.043 -19.266 1.492 1 97.88 94 SER B O 1
ATOM 1851 N N . SER B 1 95 ? -3.02 -19.938 2.416 1 98.31 95 SER B N 1
ATOM 1852 C CA . SER B 1 95 ? -2.498 -18.578 2.316 1 98.31 95 SER B CA 1
ATOM 1853 C C . SER B 1 95 ? -1.014 -18.578 1.967 1 98.31 95 SER B C 1
ATOM 1855 O O . SER B 1 95 ? -0.322 -19.578 2.18 1 98.31 95 SER B O 1
ATOM 1857 N N . VAL B 1 96 ? -0.614 -17.469 1.415 1 98.62 96 VAL B N 1
ATOM 1858 C CA . VAL B 1 96 ? 0.794 -17.266 1.095 1 98.62 96 VAL B CA 1
ATOM 1859 C C . VAL B 1 96 ? 1.191 -15.82 1.425 1 98.62 96 VAL B C 1
ATOM 1861 O O . VAL B 1 96 ? 0.438 -14.891 1.15 1 98.62 96 VAL B O 1
ATOM 1864 N N . ARG B 1 97 ? 2.283 -15.633 2.068 1 98.75 97 ARG B N 1
ATOM 1865 C CA 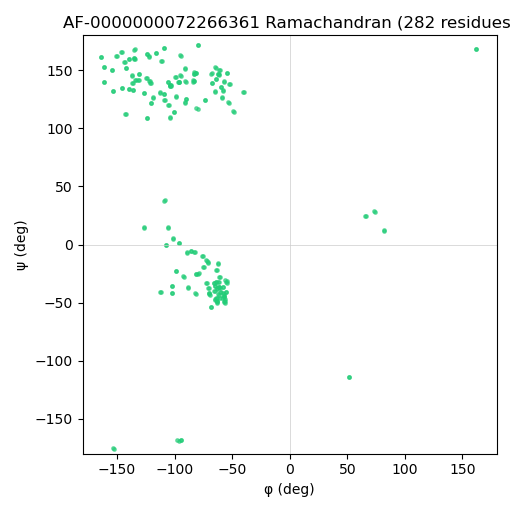. ARG B 1 97 ? 2.914 -14.328 2.256 1 98.75 97 ARG B CA 1
ATOM 1866 C C . ARG B 1 97 ? 4.125 -14.172 1.346 1 98.75 97 ARG B C 1
ATOM 1868 O O . ARG B 1 97 ? 5.16 -14.805 1.564 1 98.75 97 ARG B O 1
ATOM 1875 N N . TYR B 1 98 ? 3.967 -13.305 0.361 1 98.88 98 TYR B N 1
ATOM 1876 C CA . TYR B 1 98 ? 5.09 -12.891 -0.47 1 98.88 98 TYR B CA 1
ATOM 1877 C C . TYR B 1 98 ? 5.875 -11.766 0.198 1 98.88 98 TYR B C 1
ATOM 1879 O O . TYR B 1 98 ? 5.297 -10.914 0.883 1 98.88 98 TYR B O 1
ATOM 1887 N N . GLU B 1 99 ? 7.129 -11.75 -0.046 1 98.88 99 GLU B N 1
ATOM 1888 C CA . GLU B 1 99 ? 7.965 -10.594 0.257 1 98.88 99 GLU B CA 1
ATOM 1889 C C . GLU B 1 99 ? 8.664 -10.078 -0.997 1 98.88 99 GLU B C 1
ATOM 1891 O O . GLU B 1 99 ? 9.086 -10.859 -1.848 1 98.88 99 GLU B O 1
ATOM 1896 N N . LEU B 1 100 ? 8.727 -8.797 -1.089 1 98.88 100 LEU B N 1
ATOM 1897 C CA . LEU B 1 100 ? 9.258 -8.148 -2.281 1 98.88 100 LEU B CA 1
ATOM 1898 C C . LEU B 1 100 ? 10.289 -7.09 -1.91 1 98.88 100 LEU B C 1
ATOM 1900 O O . LEU B 1 100 ? 10.172 -6.438 -0.87 1 98.88 100 LEU B O 1
ATOM 1904 N N . GLY B 1 101 ? 11.266 -6.902 -2.725 1 98.88 101 GLY B N 1
ATOM 1905 C CA . GLY B 1 101 ? 12.227 -5.805 -2.705 1 98.88 101 GLY B CA 1
ATOM 1906 C C . GLY B 1 101 ? 12.328 -5.082 -4.035 1 98.88 101 GLY B C 1
ATOM 1907 O O . GLY B 1 101 ? 12.414 -5.719 -5.086 1 98.88 101 GLY B O 1
ATOM 1908 N N . LEU B 1 102 ? 12.242 -3.789 -4.012 1 98.94 102 LEU B N 1
ATOM 1909 C CA . LEU B 1 102 ? 12.43 -2.984 -5.215 1 98.94 102 LEU B CA 1
ATOM 1910 C C . LEU B 1 102 ? 13.852 -2.422 -5.273 1 98.94 102 LEU B C 1
ATOM 1912 O O . LEU B 1 102 ? 14.297 -1.745 -4.344 1 98.94 102 LEU B O 1
ATOM 1916 N N . PHE B 1 103 ? 14.5 -2.641 -6.371 1 98.94 103 PHE B N 1
ATOM 1917 C CA . PHE B 1 103 ? 15.891 -2.236 -6.551 1 98.94 103 PHE B CA 1
ATOM 1918 C C . PHE B 1 103 ? 16.016 -1.25 -7.703 1 98.94 103 PHE B C 1
ATOM 1920 O O . PHE B 1 103 ? 15.617 -1.546 -8.828 1 98.94 103 PHE B O 1
ATOM 1927 N N . ARG B 1 104 ? 16.625 -0.164 -7.398 1 98.81 104 ARG B N 1
ATOM 1928 C CA . ARG B 1 104 ? 16.797 0.93 -8.352 1 98.81 104 ARG B CA 1
ATOM 1929 C C . ARG B 1 104 ? 17.969 0.658 -9.281 1 98.81 104 ARG B C 1
ATOM 1931 O O . ARG B 1 104 ? 19.109 0.566 -8.844 1 98.81 104 ARG B O 1
ATOM 1938 N N . ASN B 1 105 ? 17.609 0.552 -10.562 1 98.5 105 ASN B N 1
ATOM 1939 C CA . ASN B 1 105 ? 18.656 0.334 -11.555 1 98.5 105 ASN B CA 1
ATOM 1940 C C . ASN B 1 105 ? 19.562 -0.839 -11.164 1 98.5 105 ASN B C 1
ATOM 1942 O O . ASN B 1 105 ? 19.078 -1.965 -11.008 1 98.5 105 ASN B O 1
ATOM 1946 N N . GLU B 1 106 ? 20.844 -0.562 -10.875 1 98.19 106 GLU B N 1
ATOM 1947 C CA . GLU B 1 106 ? 21.766 -1.648 -10.57 1 98.19 106 GLU B CA 1
ATOM 1948 C C . GLU B 1 106 ? 22.078 -1.709 -9.078 1 98.19 106 GLU B C 1
ATOM 1950 O O . GLU B 1 106 ? 23.031 -2.355 -8.664 1 98.19 106 GLU B O 1
ATOM 1955 N N . ALA B 1 107 ? 21.281 -1.029 -8.297 1 98.38 107 ALA B N 1
ATOM 1956 C CA . ALA B 1 107 ? 21.547 -0.992 -6.859 1 98.38 107 ALA B CA 1
ATOM 1957 C C . ALA B 1 107 ? 21.484 -2.391 -6.254 1 98.38 107 ALA B C 1
ATOM 1959 O O . ALA B 1 107 ? 20.625 -3.197 -6.633 1 98.38 107 ALA B O 1
ATOM 1960 N N . GLU B 1 108 ? 22.297 -2.645 -5.281 1 98.44 108 GLU B N 1
ATOM 1961 C CA . GLU B 1 108 ? 22.344 -3.947 -4.621 1 98.44 108 GLU B CA 1
ATOM 1962 C C . GLU B 1 108 ? 21.422 -3.98 -3.406 1 98.44 108 GLU B C 1
ATOM 1964 O O . GLU B 1 108 ? 21.016 -5.055 -2.967 1 98.44 108 GLU B O 1
ATOM 1969 N N . LEU B 1 109 ? 21.219 -2.789 -2.826 1 98.75 109 LEU B N 1
ATOM 1970 C CA . LEU B 1 109 ? 20.328 -2.695 -1.68 1 98.75 109 LEU B CA 1
ATOM 1971 C C . LEU B 1 109 ? 18.938 -2.205 -2.107 1 98.75 109 LEU B C 1
ATOM 1973 O O . LEU B 1 109 ? 18.828 -1.361 -3 1 98.75 109 LEU B O 1
ATOM 1977 N N . ALA B 1 110 ? 17.922 -2.734 -1.459 1 98.88 110 ALA B N 1
ATOM 1978 C CA . ALA B 1 110 ? 16.547 -2.395 -1.798 1 98.88 110 ALA B CA 1
ATOM 1979 C C . ALA B 1 110 ? 16.234 -0.939 -1.455 1 98.88 110 ALA B C 1
ATOM 1981 O O . ALA B 1 110 ? 16.641 -0.447 -0.396 1 98.88 110 ALA B O 1
ATOM 1982 N N . SER B 1 111 ? 15.523 -0.291 -2.336 1 98.81 111 SER B N 1
ATOM 1983 C CA . SER B 1 111 ? 14.977 1.035 -2.053 1 98.81 111 SER B CA 1
ATOM 1984 C C . SER B 1 111 ? 13.695 0.946 -1.238 1 98.81 111 SER B C 1
ATOM 1986 O O . SER B 1 111 ? 13.32 1.901 -0.557 1 98.81 111 SER B O 1
ATOM 1988 N N . ALA B 1 112 ? 13.039 -0.104 -1.332 1 98.88 112 ALA B N 1
ATOM 1989 C CA . ALA B 1 112 ? 11.812 -0.384 -0.585 1 98.88 112 ALA B CA 1
ATOM 1990 C C . ALA B 1 112 ? 11.602 -1.886 -0.422 1 98.88 112 ALA B C 1
ATOM 1992 O O . ALA B 1 112 ? 12 -2.674 -1.281 1 98.88 112 ALA B O 1
ATOM 1993 N N . GLU B 1 113 ? 10.961 -2.244 0.67 1 98.94 113 GLU B N 1
ATOM 1994 C CA . GLU B 1 113 ? 10.633 -3.639 0.944 1 98.94 113 GLU B CA 1
ATOM 1995 C C . GLU B 1 113 ? 9.203 -3.775 1.469 1 98.94 113 GLU B C 1
ATOM 1997 O O . GLU B 1 113 ? 8.758 -2.967 2.285 1 98.94 113 GLU B O 1
ATOM 2002 N N . GLY B 1 114 ? 8.57 -4.77 0.99 1 98.62 114 GLY B N 1
ATOM 2003 C CA . GLY B 1 114 ? 7.195 -4.957 1.429 1 98.62 114 GLY B CA 1
ATOM 2004 C C . GLY B 1 114 ? 6.742 -6.402 1.37 1 98.62 114 GLY B C 1
ATOM 2005 O O . GLY B 1 114 ? 7.559 -7.309 1.201 1 98.62 114 GLY B O 1
ATOM 2006 N N . PHE B 1 115 ? 5.469 -6.559 1.682 1 98.75 115 PHE B N 1
ATOM 2007 C CA . PHE B 1 115 ? 4.879 -7.891 1.629 1 98.75 115 PHE B CA 1
ATOM 2008 C C . PHE B 1 115 ? 3.477 -7.84 1.037 1 98.75 115 PHE B C 1
ATOM 2010 O O . PHE B 1 115 ? 2.885 -6.766 0.917 1 98.75 115 PHE B O 1
ATOM 2017 N N . PHE B 1 116 ? 3.066 -8.883 0.602 1 98 116 PHE B N 1
ATOM 2018 C CA . PHE B 1 116 ? 1.817 -9.133 -0.107 1 98 116 PHE B CA 1
ATOM 2019 C C . PHE B 1 116 ? 1.227 -10.477 0.295 1 98 116 PHE B C 1
ATOM 2021 O O . PHE B 1 116 ? 1.787 -11.531 -0.025 1 98 116 PHE B O 1
ATOM 2028 N N . VAL B 1 117 ? 0.037 -10.461 1.007 1 98.56 117 VAL B N 1
ATOM 2029 C CA . VAL B 1 117 ? -0.536 -11.711 1.506 1 98.56 117 VAL B CA 1
ATOM 2030 C C . VAL B 1 117 ? -1.79 -12.055 0.707 1 98.56 117 VAL B C 1
ATOM 2032 O O . VAL B 1 117 ? -2.734 -11.266 0.645 1 98.56 117 VAL B O 1
ATOM 2035 N N . HIS B 1 118 ? -1.815 -13.219 0.146 1 98.19 118 HIS B N 1
ATOM 2036 C CA . HIS B 1 118 ? -3.008 -13.773 -0.484 1 98.19 118 HIS B CA 1
ATOM 2037 C C . HIS B 1 118 ? -3.652 -14.836 0.4 1 98.19 118 HIS B C 1
ATOM 2039 O O . HIS B 1 118 ? -2.957 -15.68 0.969 1 98.19 118 HIS B O 1
ATOM 2045 N N . VAL B 1 119 ? -4.887 -14.766 0.474 1 97.81 119 VAL B N 1
ATOM 2046 C CA . VAL B 1 119 ? -5.695 -15.875 0.975 1 97.81 119 VAL B CA 1
ATOM 2047 C C . VAL B 1 119 ? -6.543 -16.453 -0.158 1 97.81 119 VAL B C 1
ATOM 2049 O O . VAL B 1 119 ? -7.238 -15.711 -0.857 1 97.81 119 VAL B O 1
ATOM 2052 N N . TYR B 1 120 ? -6.516 -17.719 -0.29 1 97.75 120 TYR B N 1
ATOM 2053 C CA . TYR B 1 120 ? -7.215 -18.344 -1.405 1 97.75 120 TYR B CA 1
ATOM 2054 C C . TYR B 1 120 ? -8.586 -18.844 -0.977 1 97.75 120 TYR B C 1
ATOM 2056 O O . TYR B 1 120 ? -8.742 -19.406 0.111 1 97.75 120 TYR B O 1
ATOM 2064 N N . VAL B 1 121 ? -9.508 -18.609 -1.906 1 96.75 121 VAL B N 1
ATOM 2065 C CA . VAL B 1 121 ? -10.891 -19.016 -1.682 1 96.75 121 VAL B CA 1
ATOM 2066 C C . VAL B 1 121 ? -11.438 -19.703 -2.934 1 96.75 121 VAL B C 1
ATOM 2068 O O . VAL B 1 121 ? -10.867 -19.562 -4.02 1 96.75 121 VAL B O 1
ATOM 2071 N N . ASP B 1 122 ? -12.508 -20.484 -2.678 1 96.38 122 ASP B N 1
ATOM 2072 C CA . ASP B 1 122 ? -13.266 -21 -3.811 1 96.38 122 ASP B CA 1
ATOM 2073 C C . ASP B 1 122 ? -13.938 -19.875 -4.59 1 96.38 122 ASP B C 1
ATOM 2075 O O . ASP B 1 122 ? -14.594 -19.016 -4.004 1 96.38 122 ASP B O 1
ATOM 2079 N N . ARG B 1 123 ? -13.773 -19.922 -5.898 1 92.94 123 ARG B N 1
ATOM 2080 C CA . ARG B 1 123 ? -14.266 -18.828 -6.734 1 92.94 123 ARG B CA 1
ATOM 2081 C C . ARG B 1 123 ? -15.781 -18.688 -6.602 1 92.94 123 ARG B C 1
ATOM 2083 O O . ARG B 1 123 ? -16.297 -17.562 -6.578 1 92.94 123 ARG B O 1
ATOM 2090 N N . ALA B 1 124 ? -16.484 -19.75 -6.484 1 92.69 124 ALA B N 1
ATOM 2091 C CA . ALA B 1 124 ? -17.938 -19.734 -6.473 1 92.69 124 ALA B CA 1
ATOM 2092 C C . ALA B 1 124 ? -18.484 -19.391 -5.086 1 92.69 124 ALA B C 1
ATOM 2094 O O . ALA B 1 124 ? -19.406 -18.594 -4.953 1 92.69 124 ALA B O 1
ATOM 2095 N N . THR B 1 125 ? -17.891 -19.938 -4.051 1 94.31 125 THR B N 1
ATOM 2096 C CA . THR B 1 125 ? -18.469 -19.812 -2.717 1 94.31 125 THR B CA 1
ATOM 2097 C C . THR B 1 125 ? -17.781 -18.703 -1.926 1 94.31 125 THR B C 1
ATOM 2099 O O . THR B 1 125 ? -18.297 -18.25 -0.902 1 94.31 125 THR B O 1
ATOM 2102 N N . ARG B 1 126 ? -16.594 -18.375 -2.287 1 91.69 126 ARG B N 1
ATOM 2103 C CA . ARG B 1 126 ? -15.742 -17.375 -1.637 1 91.69 126 ARG B CA 1
ATOM 2104 C C . ARG B 1 126 ? -15.344 -17.828 -0.237 1 91.69 126 ARG B C 1
ATOM 2106 O O . ARG B 1 126 ? -15.023 -17 0.62 1 91.69 126 ARG B O 1
ATOM 2113 N N . ARG B 1 127 ? -15.375 -19.125 -0.065 1 94.81 127 ARG B N 1
ATOM 2114 C CA . ARG B 1 127 ? -14.906 -19.703 1.189 1 94.81 127 ARG B CA 1
ATOM 2115 C C . ARG B 1 127 ? -13.445 -20.141 1.079 1 94.81 127 ARG B C 1
ATOM 2117 O O . ARG B 1 127 ? -13 -20.562 0.013 1 94.81 127 ARG B O 1
ATOM 2124 N N . PRO B 1 128 ? -12.789 -19.969 2.236 1 95.44 128 PRO B N 1
ATOM 2125 C CA . PRO B 1 128 ? -11.391 -20.391 2.213 1 95.44 128 PRO B CA 1
ATOM 2126 C C . PRO B 1 128 ? -11.211 -21.828 1.708 1 95.44 128 PRO B C 1
ATOM 2128 O O . PRO B 1 128 ? -12.023 -22.688 2.023 1 95.44 128 PRO B O 1
ATOM 2131 N N . ALA B 1 129 ? -10.258 -22.016 0.94 1 96.94 129 ALA B N 1
ATOM 2132 C CA . ALA B 1 129 ? -9.945 -23.328 0.362 1 96.94 129 ALA B CA 1
ATOM 2133 C C . ALA B 1 129 ? -8.438 -23.547 0.274 1 96.94 129 ALA B C 1
ATOM 2135 O O . ALA B 1 129 ? -7.68 -22.594 0.09 1 96.94 129 ALA B O 1
ATOM 2136 N N . PRO B 1 130 ? -8.031 -24.781 0.331 1 97.31 130 PRO B N 1
ATOM 2137 C CA . PRO B 1 130 ? -6.598 -25.062 0.264 1 97.31 130 PRO B CA 1
ATOM 2138 C C . PRO B 1 130 ? -5.98 -24.656 -1.071 1 97.31 130 PRO B C 1
ATOM 2140 O O . PRO B 1 130 ? -6.668 -24.641 -2.096 1 97.31 130 PRO B O 1
ATOM 2143 N N . LEU B 1 131 ? -4.691 -24.328 -1.013 1 97.69 131 LEU B N 1
ATOM 2144 C CA . LEU B 1 131 ? -3.961 -24.062 -2.25 1 97.69 131 LEU B CA 1
ATOM 2145 C C . LEU B 1 131 ? -3.982 -25.297 -3.16 1 97.69 131 LEU B C 1
ATOM 2147 O O . LEU B 1 131 ? -3.723 -26.406 -2.711 1 97.69 131 LEU B O 1
ATOM 2151 N N . PRO B 1 132 ? -4.238 -25.016 -4.434 1 97 132 PRO B N 1
ATOM 2152 C CA . PRO B 1 132 ? -4.09 -26.141 -5.367 1 97 132 PRO B CA 1
ATOM 2153 C C . PRO B 1 132 ? -2.672 -26.703 -5.398 1 97 132 PRO B C 1
ATOM 2155 O O . PRO B 1 132 ? -1.705 -25.953 -5.215 1 97 132 PRO B O 1
ATOM 2158 N N . PRO B 1 133 ? -2.578 -27.984 -5.684 1 97.38 133 PRO B N 1
ATOM 2159 C CA . PRO B 1 133 ? -1.257 -28.609 -5.641 1 97.38 133 PRO B CA 1
ATOM 2160 C C . PRO B 1 133 ? -0.255 -27.938 -6.582 1 97.38 133 PRO B C 1
ATOM 2162 O O . PRO B 1 133 ? 0.922 -27.797 -6.238 1 97.38 133 PRO B O 1
ATOM 2165 N N . ASP B 1 134 ? -0.688 -27.609 -7.75 1 97.81 134 ASP B N 1
ATOM 2166 C CA . ASP B 1 134 ? 0.228 -26.984 -8.703 1 97.81 134 ASP B CA 1
ATOM 2167 C C . ASP B 1 134 ? 0.688 -25.609 -8.211 1 97.81 134 ASP B C 1
ATOM 2169 O O . ASP B 1 134 ? 1.857 -25.25 -8.359 1 97.81 134 ASP B O 1
ATOM 2173 N N . LEU B 1 135 ? -0.198 -24.875 -7.641 1 98 135 LEU B N 1
ATOM 2174 C CA . LEU B 1 135 ? 0.155 -23.578 -7.055 1 98 135 LEU B CA 1
ATOM 2175 C C . LEU B 1 135 ? 1.137 -23.75 -5.898 1 98 135 LEU B C 1
ATOM 2177 O O . LEU B 1 135 ? 2.156 -23.062 -5.836 1 98 135 LEU B O 1
ATOM 2181 N N . ARG B 1 136 ? 0.832 -24.641 -5.016 1 98.25 136 ARG B N 1
ATOM 2182 C CA . ARG B 1 136 ? 1.72 -24.891 -3.885 1 98.25 136 ARG B CA 1
ATOM 2183 C C . ARG B 1 136 ? 3.119 -25.266 -4.359 1 98.25 136 ARG B C 1
ATOM 2185 O O . ARG B 1 136 ? 4.113 -24.766 -3.842 1 98.25 136 ARG B O 1
ATOM 2192 N N . ALA B 1 137 ? 3.176 -26.141 -5.324 1 98.44 137 ALA B N 1
ATOM 2193 C CA . ALA B 1 137 ? 4.461 -26.578 -5.855 1 98.44 137 ALA B CA 1
ATOM 2194 C C . ALA B 1 137 ? 5.25 -25.406 -6.43 1 98.44 137 ALA B C 1
ATOM 2196 O O . ALA B 1 137 ? 6.453 -25.281 -6.188 1 98.44 137 ALA B O 1
ATOM 2197 N N . ALA B 1 138 ? 4.598 -24.594 -7.199 1 98.38 138 ALA B N 1
ATOM 2198 C CA . ALA B 1 138 ? 5.242 -23.422 -7.789 1 98.38 138 ALA B CA 1
ATOM 2199 C C . ALA B 1 138 ? 5.734 -22.469 -6.707 1 98.38 138 ALA B C 1
ATOM 2201 O O . ALA B 1 138 ? 6.855 -21.953 -6.785 1 98.38 138 ALA B O 1
ATOM 2202 N N . LEU B 1 139 ? 4.926 -22.234 -5.688 1 98.56 139 LEU B N 1
ATOM 2203 C CA . LEU B 1 139 ? 5.258 -21.312 -4.617 1 98.56 139 LEU B CA 1
ATOM 2204 C C . LEU B 1 139 ? 6.449 -21.812 -3.811 1 98.56 139 LEU B C 1
ATOM 2206 O O . LEU B 1 139 ? 7.258 -21.016 -3.322 1 98.56 139 LEU B O 1
ATOM 2210 N N . GLU B 1 140 ? 6.57 -23.094 -3.691 1 98.38 140 GLU B N 1
ATOM 2211 C CA . GLU B 1 140 ? 7.688 -23.688 -2.961 1 98.38 140 GLU B CA 1
ATOM 2212 C C . GLU B 1 140 ? 9.023 -23.328 -3.611 1 98.38 140 GLU B C 1
ATOM 2214 O O . GLU B 1 140 ? 10.039 -23.219 -2.93 1 98.38 140 GLU B O 1
ATOM 2219 N N . THR B 1 141 ? 8.992 -23.094 -4.906 1 98.06 141 THR B N 1
ATOM 2220 C CA . THR B 1 141 ? 10.227 -22.75 -5.605 1 98.06 141 THR B CA 1
ATOM 2221 C C . THR B 1 141 ? 10.68 -21.344 -5.254 1 98.06 141 THR B C 1
ATOM 2223 O O . THR B 1 141 ? 11.82 -20.969 -5.523 1 98.06 141 THR B O 1
ATOM 2226 N N . LEU B 1 142 ? 9.852 -20.547 -4.66 1 98.31 142 LEU B N 1
ATOM 2227 C CA . LEU B 1 142 ? 10.156 -19.156 -4.32 1 98.31 142 LEU B CA 1
ATOM 2228 C C . LEU B 1 142 ? 10.516 -19.016 -2.848 1 98.31 142 LEU B C 1
ATOM 2230 O O . LEU B 1 142 ? 10.648 -17.906 -2.332 1 98.31 142 LEU B O 1
ATOM 2234 N N . ARG B 1 143 ? 10.625 -20.156 -2.098 1 96.69 143 ARG B N 1
ATOM 2235 C CA . ARG B 1 143 ? 10.961 -20.125 -0.679 1 96.69 143 ARG B CA 1
ATOM 2236 C C . ARG B 1 143 ? 12.469 -19.969 -0.476 1 96.69 143 ARG B C 1
ATOM 2238 O O . ARG B 1 143 ? 13.258 -20.406 -1.312 1 96.69 143 ARG B O 1
#

Sequence (286 aa):
MAARPAPGGRADYRIFREHSTRWMDNDAYGHLNNVVHYALFDATVNGWLIEAGLIGPARARIGLVAETGCRYHSEMAYPDRIAAGLRVAHLGTSSVRYELGLFRNEAELASAEGFFVHVYVDRATRRPAPLPPDLRAALETLRMAARPAPGGRADYRIFREHSTRWMDNDAYGHLNNVVHYALFDATVNGWLIEAGLIGPARARIGLVAETGCRYHSEMAYPDRIAAGLRVAHLGTSSVRYELGLFRNEAELASAEGFFVHVYVDRATRRPAPLPPDLRAALETLR

Foldseek 3Di:
DPDDDFFDFLVVFQDKDKDFDDQVLADPVQFRDPVVVVVVVVCVVVVVCVVLVNDDPPDQKDWDWDDKDKDFAATHHPGWMKIKGWAWDDDDFFKTKIKIFIDTHPHGTGRMIMITMIGMAGPVPRHGDGRDPSRVVVNVSRD/DPDDDFFDFLVVFQDKDKDFDDPVLADPVQFRDPVVVVVVVVCVVVVVCVVLVNDDPPDQ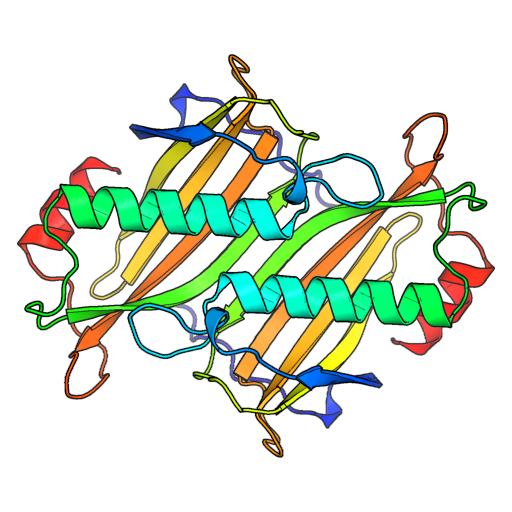KDWDWDDKDKDFAATHHPGWMKIKGWAWDDDDFFKTKIKIFIDTHPHGTGRMIMITMIGMAGPVPRHGDGRDPSRVVVNVSRD

pLDDT: mean 96.29, std 7.01, range [41.5, 98.94]

Nearest PDB structures (foldseek):
  2o5u-assembly1_B-2  TM=9.531E-01  e=1.053E-15  Pseudomonas aeruginosa
  3qy3-assembly1_A  TM=9.258E-01  e=1.499E-10  Pseudomonas aeruginosa
  5v10-assembly1_B-2  TM=9.320E-01  e=2.994E-09  Pseudomonas aeruginosa PAO1
  5v10-assembly1_A-2  TM=8.719E-01  e=5.509E-09  Pseudomonas aeruginosa PAO1
  4k00-assembly1_A  TM=9.025E-01  e=2.329E-08  Synechocystis sp. PCC 6803 substr. Kazusa

InterPro domains:
  IPR029069 HotDog domain superfamily [SSF54637] (11-141)
  IPR050563 4-hydroxybenzoyl-CoA thioesterase [PTHR31793] (16-142)

Radius of gyration: 19.14 Å; Cα contacts (8 Å, |Δi|>4): 601; chains: 2; bounding box: 45×56×36 Å

Solvent-accessible surface area (backbone atoms only — not comparable to full-atom values): 15329 Å² total; per-residue (Å²): 122,84,76,79,79,75,69,55,47,65,83,79,36,68,48,72,45,80,42,80,54,46,81,83,42,34,39,100,85,62,30,47,32,76,44,51,54,43,47,51,51,52,49,47,57,50,49,51,33,47,77,69,66,68,56,59,93,85,47,62,60,40,73,40,72,43,36,40,36,38,41,51,72,50,89,52,36,61,78,41,40,34,37,36,28,36,26,38,76,45,78,59,66,34,34,38,31,34,35,37,32,37,16,54,58,86,48,55,51,29,27,29,39,35,37,46,25,34,39,28,18,31,60,88,77,65,40,80,33,68,58,52,68,68,52,49,56,58,49,58,73,29,89,124,84,75,79,79,77,69,54,48,65,84,79,36,66,49,73,45,81,41,80,55,47,82,83,42,34,41,101,84,63,30,46,32,76,44,50,56,45,47,51,52,50,51,48,56,50,49,52,32,47,76,69,66,67,57,58,90,84,48,60,61,41,72,40,72,42,36,40,36,38,40,50,72,50,89,52,36,61,78,41,40,33,37,35,27,35,27,38,77,42,78,58,67,33,34,37,32,35,35,36,32,36,16,53,60,85,49,56,51,30,26,29,40,34,38,46,25,35,38,27,18,30,61,88,77,65,40,80,32,68,59,51,69,69,52,49,56,58,51,58,70,28,91

Secondary structure (DSSP, 8-state):
---PPPPPBGGG-SEEEEEE--GGGB-TTSSB-HHHHHHHHHHHHHHHHHHTT-SSTT-SEEEEEEEEEEEE-S---TT-EEEEEEEEEEE-SSEEEEEEEEEETT-SB-SEEEEEEEEEEETTT--B-PPPHHHHHHHHTT-/---PPPPPBGGG-SEEEEEE--GGGB-TTSSB-HHHHHHHHHHHHHHHHHHTT-SSTT-SEEEEEEEEEEEE-S---TT-EEEEEEEEEEE-SSEEEEEEEEEETT-SB-SEEEEEEEEEEETTT--B-PPPHHHHHHHHTT-